Protein AF-A0A0F7ZEZ1-F1 (afdb_monomer_lite)

Organism: NCBI:txid1043627

Sequence (215 aa):
MDLLSWFLTIGIWLGVFYIGGVKAAAAPGEHFAILIVSANAYGLTTATLALVKGHLFPDSKDRRFSGSIFHDFLAGVELNPRLGRHWDLKMFHIGRLGMNSWVILYLSTIDITHDHFGFYLGWGSAVWLPFVYTMQTQYLASHCVQLSPKALYTILATGISGYYLFRLANHQKYSLRQKGEECRIWGDLPRIIKAEFTTADGERHNTSLLFSGKP

pLDDT: mean 87.16, std 7.85, range [54.22, 97.25]

InterPro domains:
  IPR001171 Sterol biosynthesis ERG24/DHCR-like [PF01222] (107-183)

Structure (mmCIF, N/CA/C/O backbone):
data_AF-A0A0F7ZEZ1-F1
#
_entry.id   AF-A0A0F7ZEZ1-F1
#
loop_
_atom_site.group_PDB
_atom_site.id
_atom_site.type_symbol
_atom_site.label_atom_id
_atom_site.label_alt_id
_atom_site.label_comp_id
_atom_site.label_asym_id
_atom_site.label_entity_id
_atom_site.label_seq_id
_atom_site.pdbx_PDB_ins_code
_atom_site.Cartn_x
_atom_site.Cartn_y
_atom_site.Cartn_z
_atom_site.occupancy
_atom_site.B_iso_or_equiv
_atom_site.auth_seq_id
_atom_site.auth_comp_id
_atom_site.auth_asym_id
_atom_site.auth_atom_id
_atom_site.pdbx_PDB_model_num
ATOM 1 N N . MET A 1 1 ? 5.968 -13.900 10.319 1.00 55.09 1 MET A N 1
ATOM 2 C CA . MET A 1 1 ? 5.990 -14.482 8.956 1.00 55.09 1 MET A CA 1
ATOM 3 C C . MET A 1 1 ? 6.239 -13.438 7.867 1.00 55.09 1 MET A C 1
ATOM 5 O O . MET A 1 1 ? 6.833 -13.797 6.861 1.00 55.09 1 MET A O 1
ATOM 9 N N . ASP A 1 2 ? 5.878 -12.163 8.055 1.00 64.69 2 ASP A N 1
ATOM 10 C CA . ASP A 1 2 ? 5.876 -11.191 6.945 1.00 64.69 2 ASP A CA 1
ATOM 11 C C . ASP A 1 2 ? 7.247 -10.714 6.455 1.00 64.69 2 ASP A C 1
ATOM 13 O O . ASP A 1 2 ? 7.423 -10.506 5.257 1.00 64.69 2 ASP A O 1
ATOM 17 N N . LEU A 1 3 ? 8.236 -10.595 7.345 1.00 76.81 3 LEU A N 1
ATOM 18 C CA . LEU A 1 3 ? 9.599 -10.224 6.946 1.00 76.81 3 LEU A CA 1
ATOM 19 C C . LEU A 1 3 ? 10.266 -11.326 6.116 1.00 76.81 3 LEU A C 1
ATOM 21 O O . LEU A 1 3 ? 10.942 -11.030 5.138 1.00 76.81 3 LEU A O 1
ATOM 25 N N . LEU A 1 4 ? 10.030 -12.596 6.460 1.00 82.94 4 LEU A N 1
ATOM 26 C CA . LEU A 1 4 ? 10.593 -13.730 5.727 1.00 82.94 4 LEU A CA 1
ATOM 27 C C . LEU A 1 4 ? 10.116 -13.736 4.275 1.00 82.94 4 LEU A C 1
ATOM 29 O O . LEU A 1 4 ? 10.936 -13.821 3.372 1.00 82.94 4 LEU A O 1
ATOM 33 N N . SER A 1 5 ? 8.809 -13.601 4.039 1.00 81.00 5 SER A N 1
ATOM 34 C CA . SER A 1 5 ? 8.274 -13.516 2.676 1.00 81.00 5 SER A CA 1
ATOM 35 C C . SER A 1 5 ? 8.838 -12.330 1.901 1.00 81.00 5 SER A C 1
ATOM 37 O O . SER A 1 5 ? 9.076 -12.462 0.710 1.00 81.00 5 SER A O 1
ATOM 39 N N . TRP A 1 6 ? 9.103 -11.197 2.558 1.00 83.31 6 TRP A N 1
ATOM 40 C CA . TRP A 1 6 ? 9.731 -10.055 1.898 1.00 83.31 6 TRP A CA 1
ATOM 41 C C . TRP A 1 6 ? 11.170 -10.365 1.466 1.00 83.31 6 TRP A C 1
ATOM 43 O O . TRP A 1 6 ? 11.527 -10.146 0.309 1.00 83.31 6 TRP A O 1
ATOM 53 N N . PHE A 1 7 ? 11.975 -10.947 2.363 1.00 87.56 7 PHE A N 1
ATOM 54 C CA . PHE A 1 7 ? 13.329 -11.394 2.031 1.00 87.56 7 PHE A CA 1
ATOM 55 C C . PHE A 1 7 ? 13.331 -12.470 0.942 1.00 87.56 7 PHE A C 1
ATOM 57 O O . PHE A 1 7 ? 14.187 -12.434 0.064 1.00 87.56 7 PHE A O 1
ATOM 64 N N . LEU A 1 8 ? 12.362 -13.390 0.959 1.00 89.69 8 LEU A N 1
ATOM 65 C CA . LEU A 1 8 ? 12.192 -14.392 -0.092 1.00 89.69 8 LEU A CA 1
ATOM 66 C C . LEU A 1 8 ? 11.856 -13.741 -1.434 1.00 89.69 8 LEU A C 1
ATOM 68 O O . LEU A 1 8 ? 12.480 -14.092 -2.429 1.00 89.69 8 LEU A O 1
ATOM 72 N N . THR A 1 9 ? 10.943 -12.767 -1.473 1.00 87.75 9 THR A N 1
ATOM 73 C CA . THR A 1 9 ? 10.633 -12.020 -2.701 1.00 87.75 9 THR A CA 1
ATOM 74 C C . THR A 1 9 ? 11.878 -11.333 -3.252 1.00 87.75 9 THR A C 1
ATOM 76 O O . THR A 1 9 ? 12.147 -11.447 -4.444 1.00 87.75 9 THR A O 1
ATOM 79 N N . ILE A 1 10 ? 12.681 -10.683 -2.400 1.00 89.19 10 ILE A N 1
ATOM 80 C CA . ILE A 1 10 ? 13.956 -10.080 -2.819 1.00 89.19 10 ILE A CA 1
ATOM 81 C C . ILE A 1 10 ? 14.934 -11.142 -3.314 1.00 89.19 10 ILE A C 1
ATOM 83 O O . ILE A 1 10 ? 15.542 -10.952 -4.361 1.00 89.19 10 ILE A O 1
ATOM 87 N N . GLY A 1 11 ? 15.081 -12.256 -2.599 1.00 93.25 11 GLY A N 1
ATOM 88 C CA . GLY A 1 11 ? 15.978 -13.345 -2.981 1.00 93.25 11 GLY A CA 1
ATOM 89 C C . GLY A 1 11 ? 15.607 -13.967 -4.327 1.00 93.25 11 GLY A C 1
ATOM 90 O O . GLY A 1 11 ? 16.480 -14.167 -5.168 1.00 93.25 11 GLY A O 1
ATOM 91 N N . ILE A 1 12 ? 14.312 -14.202 -4.565 1.00 92.19 12 ILE A N 1
ATOM 92 C CA . ILE A 1 12 ? 13.786 -14.662 -5.857 1.00 92.19 12 ILE A CA 1
ATOM 93 C C . ILE A 1 12 ? 14.135 -13.650 -6.943 1.00 92.19 12 ILE A C 1
ATOM 95 O O . ILE A 1 12 ? 14.647 -14.033 -7.992 1.00 92.19 12 ILE A O 1
ATOM 99 N N . TRP A 1 13 ? 13.909 -12.363 -6.678 1.00 90.50 13 TRP A N 1
ATOM 100 C CA . TRP A 1 13 ? 14.216 -11.314 -7.638 1.00 90.50 13 TRP A CA 1
ATOM 101 C C . TRP A 1 13 ? 15.717 -11.277 -7.960 1.00 90.50 13 TRP A C 1
ATOM 103 O O . TRP A 1 13 ? 16.105 -11.342 -9.124 1.00 90.50 13 TRP A O 1
ATOM 113 N N . LEU A 1 14 ? 16.585 -11.278 -6.949 1.00 93.69 14 LEU A N 1
ATOM 114 C CA . LEU A 1 14 ? 18.037 -11.348 -7.138 1.00 93.69 14 LEU A CA 1
ATOM 115 C C . LEU A 1 14 ? 18.456 -12.596 -7.931 1.00 93.69 14 LEU A C 1
ATOM 117 O O . LEU A 1 14 ? 19.352 -12.503 -8.765 1.00 93.69 14 LEU A O 1
ATOM 121 N N . GLY A 1 15 ? 17.784 -13.733 -7.732 1.00 94.62 15 GLY A N 1
ATOM 122 C CA . GLY A 1 15 ? 17.973 -14.938 -8.541 1.00 94.62 15 GLY A CA 1
ATOM 123 C C . GLY A 1 15 ? 17.590 -14.743 -10.012 1.00 94.62 15 GLY A C 1
ATOM 124 O O . GLY A 1 15 ? 18.365 -15.103 -10.897 1.00 94.62 15 GLY A O 1
ATOM 125 N N . VAL A 1 16 ? 16.441 -14.115 -10.289 1.00 93.38 16 VAL A N 1
ATOM 126 C CA . VAL A 1 16 ? 16.015 -13.751 -11.656 1.00 93.38 16 VAL A CA 1
ATOM 127 C C . VAL A 1 16 ? 17.045 -12.840 -12.320 1.00 93.38 16 VAL A C 1
ATOM 129 O O . VAL A 1 16 ? 17.425 -13.075 -13.467 1.00 93.38 16 VAL A O 1
ATOM 132 N N . PHE A 1 17 ? 17.543 -11.844 -11.589 1.00 93.88 17 PHE A N 1
ATOM 133 C CA . PHE A 1 17 ? 18.594 -10.954 -12.069 1.00 93.88 17 PHE A CA 1
ATOM 134 C C . PHE A 1 17 ? 19.905 -11.701 -12.344 1.00 93.88 17 PHE A C 1
ATOM 136 O O . PHE A 1 17 ? 20.531 -11.480 -13.376 1.00 93.88 17 PHE A O 1
ATOM 143 N N . TYR A 1 18 ? 20.315 -12.600 -11.447 1.00 94.62 18 TYR A N 1
ATOM 144 C CA . TYR A 1 18 ? 21.556 -13.360 -11.585 1.00 94.62 18 TYR A CA 1
ATOM 145 C C . TYR A 1 18 ? 21.538 -14.296 -12.802 1.00 94.62 18 TYR A C 1
ATOM 147 O O . TYR A 1 18 ? 22.535 -14.397 -13.510 1.00 94.62 18 TYR A O 1
ATOM 155 N N . ILE A 1 19 ? 20.404 -14.954 -13.066 1.00 94.88 19 ILE A N 1
ATOM 156 C CA . ILE A 1 19 ? 20.272 -15.939 -14.151 1.00 94.88 19 ILE A CA 1
ATOM 157 C C . ILE A 1 19 ? 19.966 -15.265 -15.495 1.00 94.88 19 ILE A C 1
ATOM 159 O O . ILE A 1 19 ? 20.578 -15.591 -16.509 1.00 94.88 19 ILE A O 1
ATOM 163 N N . GLY A 1 20 ? 18.994 -14.352 -15.522 1.00 90.38 20 GLY A N 1
ATOM 164 C CA . GLY A 1 20 ? 18.467 -13.753 -16.754 1.00 90.38 20 GLY A CA 1
ATOM 165 C C . GLY A 1 20 ? 19.000 -12.352 -17.064 1.00 90.38 20 GLY A C 1
ATOM 166 O O . GLY A 1 20 ? 18.638 -11.759 -18.086 1.00 90.38 20 GLY A O 1
ATOM 167 N N . GLY A 1 21 ? 19.847 -11.804 -16.191 1.00 92.88 21 GLY A N 1
ATOM 168 C CA . GLY A 1 21 ? 20.416 -10.470 -16.328 1.00 92.88 21 GLY A CA 1
ATOM 169 C C . GLY A 1 21 ? 19.378 -9.348 -16.257 1.00 92.88 21 GLY A C 1
ATOM 170 O O . GLY A 1 21 ? 18.219 -9.527 -15.880 1.00 92.88 21 GLY A O 1
ATOM 171 N N . VAL A 1 22 ? 19.804 -8.154 -16.677 1.00 88.50 22 VAL A N 1
ATOM 172 C CA . VAL A 1 22 ? 18.996 -6.921 -16.637 1.00 88.50 22 VAL A CA 1
ATOM 173 C C . VAL A 1 22 ? 17.724 -7.021 -17.492 1.00 88.50 22 VAL A C 1
ATOM 175 O O . VAL A 1 22 ? 16.714 -6.419 -17.149 1.00 88.50 22 VAL A O 1
ATOM 178 N N . LYS A 1 23 ? 17.734 -7.795 -18.585 1.00 87.56 23 LYS A N 1
ATOM 179 C CA . LYS A 1 23 ? 16.561 -7.935 -19.466 1.00 87.56 23 LYS A CA 1
ATOM 180 C C . LYS A 1 23 ? 15.434 -8.724 -18.805 1.00 87.56 23 LYS A C 1
ATOM 182 O O . LYS A 1 23 ? 14.302 -8.258 -18.783 1.00 87.56 23 LYS A O 1
ATOM 187 N N . ALA A 1 24 ? 15.742 -9.880 -18.211 1.00 88.19 24 ALA A N 1
ATOM 188 C CA . ALA A 1 24 ? 14.742 -10.662 -17.477 1.00 88.19 24 ALA A CA 1
ATOM 189 C C . ALA A 1 24 ? 14.172 -9.870 -16.294 1.00 88.19 24 ALA A C 1
ATOM 191 O O . ALA A 1 24 ? 12.981 -9.911 -16.004 1.00 88.19 24 ALA A O 1
ATOM 192 N N . ALA A 1 25 ? 15.045 -9.095 -15.662 1.00 86.81 25 ALA A N 1
ATOM 193 C CA . ALA A 1 25 ? 14.718 -8.166 -14.610 1.00 86.81 25 ALA A CA 1
ATOM 194 C C . ALA A 1 25 ? 13.762 -7.033 -15.064 1.00 86.81 25 ALA A C 1
ATOM 196 O O . ALA A 1 25 ? 12.792 -6.707 -14.379 1.00 86.81 25 ALA A O 1
ATOM 197 N N . ALA A 1 26 ? 14.000 -6.436 -16.230 1.00 86.50 26 ALA A N 1
ATOM 198 C CA . ALA A 1 26 ? 13.197 -5.331 -16.755 1.00 86.50 26 ALA A CA 1
ATOM 199 C C . ALA A 1 26 ? 11.885 -5.773 -17.432 1.00 86.50 26 ALA A C 1
ATOM 201 O O . ALA A 1 26 ? 10.997 -4.940 -17.628 1.00 86.50 26 ALA A O 1
ATOM 202 N N . ALA A 1 27 ? 11.726 -7.065 -17.738 1.00 87.62 27 ALA A N 1
ATOM 203 C CA . ALA A 1 27 ? 10.577 -7.614 -18.463 1.00 87.62 27 ALA A CA 1
ATOM 204 C C . ALA A 1 27 ? 9.189 -7.184 -17.928 1.00 87.62 27 ALA A C 1
ATOM 206 O O . ALA A 1 27 ? 8.310 -6.900 -18.745 1.00 87.62 27 ALA A O 1
ATOM 207 N N . PRO A 1 28 ? 8.943 -7.055 -16.604 1.00 86.75 28 PRO A N 1
ATOM 208 C CA . PRO A 1 28 ? 7.660 -6.550 -16.110 1.00 86.75 28 PRO A CA 1
ATOM 209 C C . PRO A 1 28 ? 7.345 -5.118 -16.569 1.00 86.75 28 PRO A C 1
ATOM 211 O O . PRO A 1 28 ? 6.185 -4.790 -16.810 1.00 86.75 28 PRO A O 1
ATOM 214 N N . GLY A 1 29 ? 8.365 -4.267 -16.708 1.00 85.12 29 GLY A N 1
ATOM 215 C CA . GLY A 1 29 ? 8.208 -2.909 -17.231 1.00 85.12 29 GLY A CA 1
ATOM 216 C C . GLY A 1 29 ? 7.922 -2.891 -18.734 1.00 85.12 29 GLY A C 1
ATOM 217 O O . GLY A 1 29 ? 7.108 -2.094 -19.191 1.00 85.12 29 GLY A O 1
ATOM 218 N N . GLU A 1 30 ? 8.528 -3.803 -19.496 1.00 86.38 30 GLU A N 1
ATOM 219 C CA . GLU A 1 30 ? 8.294 -3.932 -20.943 1.00 86.38 30 GLU A CA 1
ATOM 220 C C . GLU A 1 30 ? 6.883 -4.458 -21.256 1.00 86.38 30 GLU A C 1
ATOM 222 O O . GLU A 1 30 ? 6.244 -4.028 -22.216 1.00 86.38 30 GLU A O 1
ATOM 227 N N . HIS A 1 31 ? 6.351 -5.340 -20.407 1.00 90.31 31 HIS A N 1
ATOM 228 C CA . HIS A 1 31 ? 5.013 -5.922 -20.547 1.00 90.31 31 HIS A CA 1
ATOM 229 C C . HIS A 1 31 ? 3.950 -5.242 -19.669 1.00 90.31 31 HIS A C 1
ATOM 231 O O . HIS A 1 31 ? 2.916 -5.837 -19.356 1.00 90.31 31 HIS A O 1
ATOM 237 N N . PHE A 1 32 ? 4.159 -3.982 -19.283 1.00 89.19 32 PHE A N 1
ATOM 238 C CA . PHE A 1 32 ? 3.316 -3.297 -18.301 1.00 89.19 32 PHE A CA 1
ATOM 239 C C . PHE A 1 32 ? 1.819 -3.276 -18.658 1.00 89.19 32 PHE A C 1
ATOM 241 O O . PHE A 1 32 ? 0.974 -3.522 -17.798 1.00 89.19 32 PHE A O 1
ATOM 248 N N . ALA A 1 33 ? 1.475 -3.073 -19.934 1.00 90.62 33 ALA A N 1
ATOM 249 C CA . ALA A 1 33 ? 0.083 -3.072 -20.390 1.00 90.62 33 ALA A CA 1
ATOM 250 C C . ALA A 1 33 ? -0.619 -4.420 -20.146 1.00 90.62 33 ALA A C 1
ATOM 252 O O . ALA A 1 33 ? -1.761 -4.454 -19.687 1.00 90.62 33 ALA A O 1
ATOM 253 N N . ILE A 1 34 ? 0.068 -5.540 -20.397 1.00 93.62 34 ILE A N 1
ATOM 254 C CA . ILE A 1 34 ? -0.515 -6.872 -20.194 1.00 93.62 34 ILE A CA 1
ATOM 255 C C . ILE A 1 34 ? -0.676 -7.184 -18.705 1.00 93.62 34 ILE A C 1
ATOM 257 O O . ILE A 1 34 ? -1.655 -7.822 -18.310 1.00 93.62 34 ILE A O 1
ATOM 261 N N . LEU A 1 35 ? 0.239 -6.679 -17.871 1.00 92.00 35 LEU A N 1
ATOM 262 C CA . LEU A 1 35 ? 0.138 -6.781 -16.419 1.00 92.00 35 LEU A CA 1
ATOM 263 C C . LEU A 1 35 ? -1.061 -5.988 -15.893 1.00 92.00 35 LEU A C 1
ATOM 265 O O . LEU A 1 35 ? -1.789 -6.520 -15.062 1.00 92.00 35 LEU A O 1
ATOM 269 N N . ILE A 1 36 ? -1.324 -4.781 -16.414 1.00 92.56 36 ILE A N 1
ATOM 270 C CA . ILE A 1 36 ? -2.521 -3.997 -16.054 1.00 92.56 36 ILE A CA 1
ATOM 271 C C . ILE A 1 36 ? -3.788 -4.784 -16.381 1.00 92.56 36 ILE A C 1
ATOM 273 O O . ILE A 1 36 ? -4.673 -4.906 -15.534 1.00 92.56 36 ILE A O 1
ATOM 277 N N . VAL A 1 37 ? -3.898 -5.312 -17.602 1.00 95.19 37 VAL A N 1
ATOM 278 C CA . VAL A 1 37 ? -5.096 -6.050 -18.036 1.00 95.19 37 VAL A CA 1
ATOM 279 C C . VAL A 1 37 ? -5.305 -7.290 -17.167 1.00 95.19 37 VAL A C 1
ATOM 281 O O . VAL A 1 37 ? -6.408 -7.516 -16.666 1.00 95.19 37 VAL A O 1
ATOM 284 N N . SER A 1 38 ? -4.235 -8.044 -16.915 1.00 94.38 38 SER A N 1
ATOM 285 C CA . SER A 1 38 ? -4.275 -9.241 -16.070 1.00 94.38 38 SER A CA 1
ATOM 286 C C . SER A 1 38 ? -4.653 -8.906 -14.625 1.00 94.38 38 SER A C 1
ATOM 288 O O . SER A 1 38 ? -5.481 -9.591 -14.027 1.00 94.38 38 SER A O 1
ATOM 290 N N . ALA A 1 39 ? -4.106 -7.820 -14.072 1.00 93.25 39 ALA A N 1
ATOM 291 C CA . ALA A 1 39 ? -4.414 -7.366 -12.721 1.00 93.25 39 ALA A CA 1
ATOM 292 C C . ALA A 1 39 ? -5.866 -6.872 -12.595 1.00 93.25 39 ALA A C 1
ATOM 294 O O . ALA A 1 39 ? -6.516 -7.150 -11.589 1.00 93.25 39 ALA A O 1
ATOM 295 N N . ASN A 1 40 ? -6.413 -6.210 -13.621 1.00 95.56 40 ASN A N 1
ATOM 296 C CA . ASN A 1 40 ? -7.828 -5.824 -13.654 1.00 95.56 40 ASN A CA 1
ATOM 297 C C . ASN A 1 40 ? -8.751 -7.043 -13.691 1.00 95.56 40 ASN A C 1
ATOM 299 O O . ASN A 1 40 ? -9.700 -7.112 -12.909 1.00 95.56 40 ASN A O 1
ATOM 303 N N . ALA A 1 41 ? -8.454 -8.019 -14.553 1.00 96.12 41 ALA A N 1
ATOM 304 C CA . ALA A 1 41 ? -9.203 -9.271 -14.604 1.00 96.12 41 ALA A CA 1
ATOM 305 C C . ALA A 1 41 ? -9.158 -9.999 -13.250 1.00 96.12 41 ALA A C 1
ATOM 307 O O . ALA A 1 41 ? -10.191 -10.451 -12.752 1.00 96.12 41 ALA A O 1
ATOM 308 N N . TYR A 1 42 ? -7.983 -10.041 -12.617 1.00 94.56 42 TYR A N 1
ATOM 309 C CA . TYR A 1 42 ? -7.810 -10.586 -11.274 1.00 94.56 42 TYR A CA 1
ATOM 310 C C . TYR A 1 42 ? -8.644 -9.827 -10.230 1.00 94.56 42 TYR A C 1
ATOM 312 O O . TYR A 1 42 ? -9.412 -10.461 -9.513 1.00 94.56 42 TYR A O 1
ATOM 320 N N . GLY A 1 43 ? -8.562 -8.494 -10.172 1.00 93.00 43 GLY A N 1
ATOM 321 C CA . GLY A 1 43 ? -9.288 -7.673 -9.194 1.00 93.00 43 GLY A CA 1
ATOM 322 C C . GLY A 1 43 ? -10.812 -7.769 -9.318 1.00 93.00 43 GLY A C 1
ATOM 323 O O . GLY A 1 43 ? -11.514 -7.825 -8.310 1.00 93.00 43 GLY A O 1
ATOM 324 N N . LEU A 1 44 ? -11.331 -7.848 -10.548 1.00 95.12 44 LEU A N 1
ATOM 325 C CA . LEU A 1 44 ? -12.754 -8.110 -10.789 1.00 95.12 44 LEU A CA 1
ATOM 326 C C . LEU A 1 44 ? -13.142 -9.510 -10.307 1.00 95.12 44 LEU A C 1
ATOM 328 O O . LEU A 1 44 ? -14.120 -9.667 -9.581 1.00 95.12 44 LEU A O 1
ATOM 332 N N . THR A 1 45 ? -12.342 -10.516 -10.661 1.00 94.12 45 THR A N 1
ATOM 333 C CA . THR A 1 45 ? -12.608 -11.910 -10.291 1.00 94.12 45 THR A CA 1
ATOM 334 C C . THR A 1 45 ? -12.597 -12.098 -8.777 1.00 94.12 45 THR A C 1
ATOM 336 O O . THR A 1 45 ? -13.506 -12.724 -8.234 1.00 94.12 45 THR A O 1
ATOM 339 N N . THR A 1 46 ? -11.614 -11.543 -8.065 1.00 93.12 46 THR A N 1
ATOM 340 C CA . THR A 1 46 ? -11.526 -11.680 -6.604 1.00 93.12 46 THR A CA 1
ATOM 341 C C . THR A 1 46 ? -12.678 -10.987 -5.891 1.00 93.12 46 THR A C 1
ATOM 343 O O . THR A 1 46 ? -13.217 -11.553 -4.940 1.00 93.12 46 THR A O 1
ATOM 346 N N . ALA A 1 47 ? -13.115 -9.823 -6.373 1.00 93.81 47 ALA A N 1
ATOM 347 C CA . ALA A 1 47 ? -14.291 -9.137 -5.847 1.00 93.81 47 ALA A CA 1
ATOM 348 C C . ALA A 1 47 ? -15.579 -9.942 -6.078 1.00 93.81 47 ALA A C 1
ATOM 350 O O . ALA A 1 47 ? -16.382 -10.103 -5.158 1.00 93.81 47 ALA A O 1
ATOM 351 N N . THR A 1 48 ? -15.758 -10.515 -7.274 1.00 93.56 48 THR A N 1
ATOM 352 C CA . THR A 1 48 ? -16.911 -11.377 -7.572 1.00 93.56 48 THR A CA 1
ATOM 353 C C . THR A 1 48 ? -16.901 -12.628 -6.699 1.00 93.56 48 THR A C 1
ATOM 355 O O . THR A 1 48 ? -17.937 -12.992 -6.147 1.00 93.56 48 THR A O 1
ATOM 358 N N . LEU A 1 49 ? -15.743 -13.266 -6.516 1.00 92.75 49 LEU A N 1
ATOM 359 C CA . LEU A 1 49 ? -15.611 -14.426 -5.634 1.00 92.75 49 LEU A CA 1
ATOM 360 C C . LEU A 1 49 ? -15.915 -14.069 -4.175 1.00 92.75 49 LEU A C 1
ATOM 362 O O . LEU A 1 49 ? -16.605 -14.837 -3.510 1.00 92.75 49 LEU A O 1
ATOM 366 N N . ALA A 1 50 ? -15.457 -12.913 -3.689 1.00 92.31 50 ALA A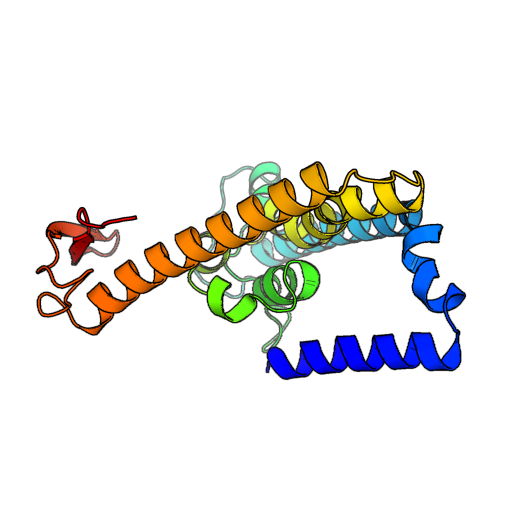 N 1
ATOM 367 C CA . ALA A 1 50 ? -15.761 -12.438 -2.340 1.00 92.31 50 ALA A CA 1
ATOM 368 C C . ALA A 1 50 ? -17.263 -12.173 -2.149 1.00 92.31 50 ALA A C 1
ATOM 370 O O . ALA A 1 50 ? -17.827 -12.575 -1.133 1.00 92.31 50 ALA A O 1
ATOM 371 N N . LEU A 1 51 ? -17.927 -11.577 -3.144 1.00 93.38 51 LEU A N 1
ATOM 372 C CA . LEU A 1 51 ? -19.376 -11.369 -3.136 1.00 93.38 51 LEU A CA 1
ATOM 373 C C . LEU A 1 51 ? -20.135 -12.702 -3.100 1.00 93.38 51 LEU A C 1
ATOM 375 O O . LEU A 1 51 ? -20.961 -12.928 -2.216 1.00 93.38 51 LEU A O 1
ATOM 379 N N . VAL A 1 52 ? -19.843 -13.599 -4.047 1.00 92.00 52 VAL A N 1
ATOM 380 C CA . VAL A 1 52 ? -20.493 -14.916 -4.146 1.00 92.00 52 VAL A CA 1
ATOM 381 C C . VAL A 1 52 ? -20.289 -15.701 -2.855 1.00 92.00 52 VAL A C 1
ATOM 383 O O . VAL A 1 52 ? -21.238 -16.271 -2.317 1.00 92.00 52 VAL A O 1
ATOM 386 N N . LYS A 1 53 ? -19.069 -15.685 -2.317 1.00 91.44 53 LYS A N 1
ATOM 387 C CA . LYS A 1 53 ? -18.756 -16.315 -1.039 1.00 91.44 53 LYS A CA 1
ATOM 388 C C . LYS A 1 53 ? -19.564 -15.707 0.112 1.00 91.44 53 LYS A C 1
ATOM 390 O O . LYS A 1 53 ? -20.178 -16.472 0.848 1.00 91.44 53 LYS A O 1
ATOM 395 N N . GLY A 1 54 ? -19.651 -14.381 0.214 1.00 88.44 54 GLY A N 1
ATOM 396 C CA . GLY A 1 54 ? -20.419 -13.704 1.267 1.00 88.44 54 GLY A CA 1
ATOM 397 C C . GLY A 1 54 ? -21.905 -14.063 1.295 1.00 88.44 54 GLY A C 1
ATOM 398 O O . GLY A 1 54 ? -22.520 -14.098 2.368 1.00 88.44 54 GLY A O 1
ATOM 399 N N . HIS A 1 55 ? -22.470 -14.384 0.129 1.00 87.69 55 HIS A N 1
ATOM 400 C CA . HIS A 1 55 ? -23.851 -14.843 -0.001 1.00 87.69 55 HIS A CA 1
ATOM 401 C C . HIS A 1 55 ? -24.031 -16.350 0.228 1.00 87.69 55 HIS A C 1
ATOM 403 O O . HIS A 1 55 ? -25.036 -16.743 0.818 1.00 87.69 55 HIS A O 1
ATOM 409 N N . LEU A 1 56 ? -23.101 -17.192 -0.235 1.00 87.38 56 LEU A N 1
ATOM 410 C CA . LEU A 1 56 ? -23.278 -18.652 -0.248 1.00 87.38 56 LEU A CA 1
ATOM 411 C C . LEU A 1 56 ? -22.592 -19.378 0.918 1.00 87.38 56 LEU A C 1
ATOM 413 O O . LEU A 1 56 ? -23.146 -20.335 1.454 1.00 87.38 56 LEU A O 1
ATOM 417 N N . PHE A 1 57 ? -21.392 -18.944 1.306 1.00 87.06 57 PHE A N 1
ATOM 418 C CA . PHE A 1 57 ? -20.526 -19.628 2.275 1.00 87.06 57 PHE A CA 1
ATOM 419 C C . PHE A 1 57 ? -19.821 -18.627 3.210 1.00 87.06 57 PHE A C 1
ATOM 421 O O . PHE A 1 57 ? -18.589 -18.500 3.158 1.00 87.06 57 PHE A O 1
ATOM 428 N N . PRO A 1 58 ? -20.593 -17.910 4.046 1.00 82.38 58 PRO A N 1
ATOM 429 C CA . PRO A 1 58 ? -20.063 -16.884 4.936 1.00 82.38 58 PRO A CA 1
ATOM 430 C C . PRO A 1 58 ? -19.214 -17.480 6.066 1.00 82.38 58 PRO A C 1
ATOM 432 O O . PRO A 1 58 ? -19.634 -18.450 6.704 1.00 82.38 58 PRO A O 1
ATOM 435 N N . ASP A 1 59 ? -18.058 -16.876 6.360 1.00 79.31 59 ASP A N 1
ATOM 436 C CA . ASP A 1 59 ? -17.175 -17.346 7.440 1.00 79.31 59 ASP A CA 1
ATOM 437 C C . ASP A 1 59 ? -17.458 -16.672 8.788 1.00 79.31 59 ASP A C 1
ATOM 439 O O . ASP A 1 59 ? -17.214 -17.267 9.841 1.00 79.31 59 ASP A O 1
ATOM 443 N N . SER A 1 60 ? -17.945 -15.427 8.780 1.00 76.62 60 SER A N 1
ATOM 444 C CA . SER A 1 60 ? -18.171 -14.640 9.996 1.00 76.62 60 SER A CA 1
ATOM 445 C C . SER A 1 60 ? -19.599 -14.095 10.110 1.00 76.62 60 SER A C 1
ATOM 447 O O . SER A 1 60 ? -20.390 -14.065 9.161 1.00 76.62 60 SER A O 1
ATOM 449 N N . LYS A 1 61 ? -19.945 -13.666 11.330 1.00 75.56 61 LYS A N 1
ATOM 450 C CA . LYS A 1 61 ? -21.179 -12.915 11.596 1.00 75.56 61 LYS A CA 1
ATOM 451 C C . LYS A 1 61 ? -21.070 -11.449 11.166 1.00 75.56 61 LYS A C 1
ATOM 453 O O . LYS A 1 61 ? -22.108 -10.837 10.939 1.00 75.56 61 LYS A O 1
ATOM 458 N N . ASP A 1 62 ? -19.849 -10.936 11.009 1.00 81.44 62 ASP A N 1
ATOM 459 C CA . ASP A 1 62 ? -19.555 -9.568 10.570 1.00 81.44 62 ASP A CA 1
ATOM 460 C C . ASP A 1 62 ? -19.789 -9.443 9.065 1.00 81.44 62 ASP A C 1
ATOM 462 O O . ASP A 1 62 ? -18.867 -9.496 8.240 1.00 81.44 62 ASP A O 1
ATOM 466 N N . ARG A 1 63 ? -21.077 -9.358 8.731 1.00 84.75 63 ARG A N 1
ATOM 467 C CA . ARG A 1 63 ? -21.582 -9.218 7.375 1.00 84.75 63 ARG A CA 1
ATOM 468 C C . ARG A 1 63 ? -22.510 -8.036 7.271 1.00 84.75 63 ARG A C 1
ATOM 470 O O . ARG A 1 63 ? -23.365 -7.820 8.132 1.00 84.75 63 ARG A O 1
ATOM 477 N N . ARG A 1 64 ? -22.398 -7.333 6.152 1.00 86.19 64 ARG A N 1
ATOM 478 C CA . ARG A 1 64 ? -23.273 -6.220 5.820 1.00 86.19 64 ARG A CA 1
ATOM 479 C C . ARG A 1 64 ? -23.854 -6.423 4.430 1.00 86.19 64 ARG A C 1
ATOM 481 O O . ARG A 1 64 ? -23.121 -6.526 3.458 1.00 86.19 64 ARG A O 1
ATOM 488 N N . PHE A 1 65 ? -25.179 -6.431 4.361 1.00 88.19 65 PHE A N 1
ATOM 489 C CA . PHE A 1 65 ? -25.924 -6.407 3.108 1.00 88.19 65 PHE A CA 1
ATOM 490 C C . PHE A 1 65 ? -26.593 -5.046 2.974 1.00 88.19 65 PHE A C 1
ATOM 492 O O . PHE A 1 65 ? -27.312 -4.617 3.880 1.00 88.19 65 PHE A O 1
ATOM 499 N N . SER A 1 66 ? -26.357 -4.352 1.866 1.00 87.00 66 SER A N 1
ATOM 500 C CA . SER A 1 66 ? -26.945 -3.033 1.624 1.00 87.00 66 SER A CA 1
ATOM 501 C C . SER A 1 66 ? -28.297 -3.100 0.907 1.00 87.00 66 SER A C 1
ATOM 503 O O . SER A 1 66 ? -28.927 -2.064 0.702 1.00 87.00 66 SER A O 1
ATOM 505 N N . GLY A 1 67 ? -28.712 -4.288 0.454 1.00 86.06 67 GLY A N 1
ATOM 506 C CA . GLY A 1 67 ? -29.894 -4.484 -0.392 1.00 86.06 67 GLY A CA 1
ATOM 507 C C . GLY A 1 67 ? -29.654 -4.205 -1.882 1.00 86.06 67 GLY A C 1
ATOM 508 O O . GLY A 1 67 ? -30.572 -4.367 -2.681 1.00 86.06 67 GLY A O 1
ATOM 509 N N . SER A 1 68 ? -28.433 -3.822 -2.274 1.00 92.38 68 SER A N 1
ATOM 510 C CA . SER A 1 68 ? -28.034 -3.641 -3.672 1.00 92.38 68 SER A CA 1
ATOM 511 C C . SER A 1 68 ? -26.786 -4.459 -3.961 1.00 92.38 68 SER A C 1
ATOM 513 O O . SER A 1 68 ? -25.713 -4.172 -3.436 1.00 92.38 68 SER A O 1
ATOM 515 N N . ILE A 1 69 ? -26.913 -5.429 -4.870 1.00 91.75 69 ILE A N 1
ATOM 516 C CA . ILE A 1 69 ? -25.804 -6.310 -5.255 1.00 91.75 69 ILE A CA 1
ATOM 517 C C . ILE A 1 69 ? -24.598 -5.532 -5.797 1.00 91.75 69 ILE A C 1
ATOM 519 O O . ILE A 1 69 ? -23.459 -5.948 -5.621 1.00 91.75 69 ILE A O 1
ATOM 523 N N . PHE A 1 70 ? -24.837 -4.378 -6.427 1.00 92.75 70 PHE A N 1
ATOM 524 C CA . PHE A 1 70 ? -23.771 -3.532 -6.952 1.00 92.75 70 PHE A CA 1
ATOM 525 C C . PHE A 1 70 ? -22.984 -2.852 -5.831 1.00 92.75 70 PHE A C 1
ATOM 527 O O . PHE A 1 70 ? -21.758 -2.820 -5.860 1.00 92.75 70 PHE A O 1
ATOM 534 N N . HIS A 1 71 ? -23.674 -2.338 -4.814 1.00 92.25 71 HIS A N 1
ATOM 535 C CA . HIS A 1 71 ? -23.001 -1.747 -3.664 1.00 92.25 71 HIS A CA 1
ATOM 536 C C . HIS A 1 71 ? -22.262 -2.820 -2.852 1.00 92.25 71 HIS A C 1
ATOM 538 O O . HIS A 1 71 ? -21.114 -2.610 -2.467 1.00 92.25 71 HIS A O 1
ATOM 544 N N . ASP A 1 72 ? -22.881 -3.983 -2.658 1.00 93.00 72 ASP A N 1
ATOM 545 C CA . ASP A 1 72 ? -22.283 -5.119 -1.954 1.00 93.00 72 ASP A CA 1
ATOM 546 C C . ASP A 1 72 ? -21.057 -5.679 -2.700 1.00 93.00 72 ASP A C 1
ATOM 548 O O . ASP A 1 72 ? -20.066 -6.052 -2.074 1.00 93.00 72 ASP A O 1
ATOM 552 N N . PHE A 1 73 ? -21.058 -5.658 -4.038 1.00 94.69 73 PHE A N 1
ATOM 553 C CA . PHE A 1 73 ? -19.873 -5.953 -4.850 1.00 94.69 73 PHE A CA 1
ATOM 554 C C . PHE A 1 73 ? -18.743 -4.945 -4.605 1.00 94.69 73 PHE A C 1
ATOM 556 O O . PHE A 1 73 ? -17.578 -5.323 -4.456 1.00 94.69 73 PHE A O 1
ATOM 563 N N . LEU A 1 74 ? -19.080 -3.654 -4.567 1.00 95.06 74 LEU A N 1
ATOM 564 C CA . LEU A 1 74 ? -18.106 -2.575 -4.454 1.00 95.06 74 LEU A CA 1
ATOM 565 C C . LEU A 1 74 ? -17.468 -2.491 -3.064 1.00 95.06 74 LEU A C 1
ATOM 567 O O . LEU A 1 74 ? -16.241 -2.528 -2.942 1.00 95.06 74 LEU A O 1
ATOM 571 N N . ALA A 1 75 ? -18.301 -2.387 -2.031 1.00 92.94 75 ALA A N 1
ATOM 572 C CA . ALA A 1 75 ? -17.881 -2.222 -0.642 1.00 92.94 75 ALA A CA 1
ATOM 573 C C . ALA A 1 75 ? -17.555 -3.550 0.058 1.00 92.94 75 ALA A C 1
ATOM 575 O O . ALA A 1 75 ? -16.821 -3.546 1.041 1.00 92.94 75 ALA A O 1
ATOM 576 N N . GLY A 1 76 ? -18.054 -4.675 -0.456 1.00 93.06 76 GLY A N 1
ATOM 577 C CA . GLY A 1 76 ? -17.865 -5.993 0.140 1.00 93.06 76 GLY A CA 1
ATOM 578 C C . GLY A 1 76 ? -18.937 -6.346 1.167 1.00 93.06 76 GLY A C 1
ATOM 579 O O . GLY A 1 76 ? -19.493 -5.482 1.843 1.00 93.06 76 GLY A O 1
ATOM 580 N N . VAL A 1 77 ? -19.202 -7.648 1.285 1.00 92.00 77 VAL A N 1
ATOM 581 C CA . VAL A 1 77 ? -20.216 -8.212 2.194 1.00 92.00 77 VAL A CA 1
ATOM 582 C C . VAL A 1 77 ? -19.603 -8.716 3.492 1.00 92.00 77 VAL A C 1
ATOM 584 O O . VAL A 1 77 ? -20.177 -8.509 4.555 1.00 92.00 77 VAL A O 1
ATOM 587 N N . GLU A 1 78 ? -18.458 -9.399 3.418 1.00 91.00 78 GLU A N 1
ATOM 588 C CA . GLU A 1 78 ? -17.754 -9.973 4.571 1.00 91.00 78 GLU A CA 1
ATOM 589 C C . GLU A 1 78 ? -16.574 -9.095 4.985 1.00 91.00 78 GLU A C 1
ATOM 591 O O . GLU A 1 78 ? -15.823 -8.601 4.138 1.00 91.00 78 GLU A O 1
ATOM 596 N N . LEU A 1 79 ? -16.386 -8.927 6.299 1.00 89.69 79 LEU A N 1
ATOM 597 C CA . LEU A 1 79 ? -15.293 -8.107 6.820 1.00 89.69 79 LEU A CA 1
ATOM 598 C C . LEU A 1 79 ? -13.921 -8.688 6.450 1.00 89.69 79 LEU A C 1
ATOM 600 O O . LEU A 1 79 ? -13.029 -7.942 6.054 1.00 89.69 79 LEU A O 1
ATOM 604 N N . ASN A 1 80 ? -13.772 -10.012 6.580 1.00 90.25 80 ASN A N 1
ATOM 605 C CA . ASN A 1 80 ? -12.540 -10.770 6.339 1.00 90.25 80 ASN A CA 1
ATOM 606 C C . ASN A 1 80 ? -12.870 -12.145 5.716 1.00 90.25 80 ASN A C 1
ATOM 608 O O . ASN A 1 80 ? -12.884 -13.147 6.436 1.00 90.25 80 ASN A O 1
ATOM 612 N N . PRO A 1 81 ? -13.171 -12.222 4.407 1.00 90.62 81 PRO A N 1
ATOM 613 C CA . PRO A 1 81 ? -13.508 -13.489 3.768 1.00 90.62 81 PRO A CA 1
ATOM 614 C C . PRO A 1 81 ? -12.274 -14.399 3.695 1.00 90.62 81 PRO A C 1
ATOM 616 O O . PRO A 1 81 ? -11.185 -13.967 3.296 1.00 90.62 81 PRO A O 1
ATOM 619 N N . ARG A 1 82 ? -12.429 -15.676 4.059 1.00 89.62 82 ARG A N 1
ATOM 620 C CA . ARG A 1 82 ? -11.335 -16.654 4.096 1.00 89.62 82 ARG A CA 1
ATOM 621 C C . ARG A 1 82 ? -11.525 -17.775 3.076 1.00 89.62 82 ARG A C 1
ATOM 623 O O . ARG A 1 82 ? -12.610 -18.318 2.879 1.00 89.62 82 ARG A O 1
ATOM 630 N N . LEU A 1 83 ? -10.439 -18.168 2.419 1.00 85.81 83 LEU A N 1
ATOM 631 C CA . LEU A 1 83 ? -10.390 -19.397 1.632 1.00 85.81 83 LEU A CA 1
ATOM 632 C C . LEU A 1 83 ? -9.862 -20.523 2.526 1.00 85.81 83 LEU A C 1
ATOM 634 O O . LEU A 1 83 ? -8.662 -20.652 2.783 1.00 85.81 83 LEU A O 1
ATOM 638 N N . GLY A 1 84 ? -10.786 -21.335 3.037 1.00 82.25 84 GLY A N 1
ATOM 639 C CA . GLY A 1 84 ? -10.478 -22.381 4.008 1.00 82.25 84 GLY A CA 1
ATOM 640 C C . GLY A 1 84 ? -10.037 -21.815 5.363 1.00 82.25 84 GLY A C 1
ATOM 641 O O . GLY A 1 84 ? -10.391 -20.705 5.744 1.00 82.25 84 GLY A O 1
ATOM 642 N N . ARG A 1 85 ? -9.259 -22.596 6.124 1.00 78.44 85 ARG A N 1
ATOM 643 C CA . ARG A 1 85 ? -8.881 -22.233 7.505 1.00 78.44 85 ARG A CA 1
ATOM 644 C C . ARG A 1 85 ? -7.740 -21.223 7.625 1.00 78.44 85 ARG A C 1
ATOM 646 O O . ARG A 1 85 ? -7.640 -20.566 8.654 1.00 78.44 85 ARG A O 1
ATOM 653 N N . HIS A 1 86 ? -6.875 -21.127 6.620 1.00 80.38 86 HIS A N 1
ATOM 654 C CA . HIS A 1 86 ? -5.572 -20.468 6.771 1.00 80.38 86 HIS A CA 1
ATOM 655 C C . HIS A 1 86 ? -5.399 -19.222 5.908 1.00 80.38 86 HIS A C 1
ATOM 657 O O . HIS A 1 86 ? -4.441 -18.481 6.116 1.00 80.38 86 HIS A O 1
ATOM 663 N N . TRP A 1 87 ? -6.276 -18.999 4.927 1.00 83.94 87 TRP A N 1
ATOM 664 C CA . TRP A 1 87 ? -6.055 -17.963 3.930 1.00 83.94 87 TRP A CA 1
ATOM 665 C C . TRP A 1 87 ? -7.090 -16.856 4.051 1.00 83.94 87 TRP A C 1
ATOM 667 O O . TRP A 1 87 ? -8.248 -17.042 3.705 1.00 83.94 87 TRP A O 1
ATOM 677 N N . ASP A 1 88 ? -6.664 -15.708 4.563 1.00 88.69 88 ASP A N 1
ATOM 678 C CA . ASP A 1 88 ? -7.487 -14.510 4.692 1.00 88.69 88 ASP A CA 1
ATOM 679 C C . ASP A 1 88 ? -7.261 -13.609 3.471 1.00 88.69 88 ASP A C 1
ATOM 681 O O . ASP A 1 88 ? -6.149 -13.120 3.239 1.00 88.69 88 ASP A O 1
ATOM 685 N N . LEU A 1 89 ? -8.309 -13.441 2.656 1.00 89.19 89 LEU A N 1
ATOM 686 C CA . LEU A 1 89 ? -8.227 -12.729 1.378 1.00 89.19 89 LEU A CA 1
ATOM 687 C C . LEU A 1 89 ? -7.806 -11.279 1.573 1.00 89.19 89 LEU A C 1
ATOM 689 O O . LEU A 1 89 ? -6.981 -10.767 0.815 1.00 89.19 89 LEU A O 1
ATOM 693 N N . LYS A 1 90 ? -8.359 -10.630 2.594 1.00 89.44 90 LYS A N 1
ATOM 694 C CA . LYS A 1 90 ? -8.119 -9.222 2.874 1.00 89.44 90 LYS A CA 1
ATOM 695 C C . LYS A 1 90 ? -6.684 -9.000 3.323 1.00 89.44 90 LYS A C 1
ATOM 697 O O . LYS A 1 90 ? -5.990 -8.145 2.769 1.00 89.44 90 LYS A O 1
ATOM 702 N N . MET A 1 91 ? -6.215 -9.821 4.262 1.00 87.31 91 MET A N 1
ATOM 703 C CA . MET A 1 91 ? -4.830 -9.771 4.731 1.00 87.31 91 MET A CA 1
ATOM 704 C C . MET A 1 91 ? -3.836 -10.058 3.606 1.00 87.31 91 MET A C 1
ATOM 706 O O . MET A 1 91 ? -2.795 -9.407 3.529 1.00 87.31 91 MET A O 1
ATOM 710 N N . PHE A 1 92 ? -4.151 -10.992 2.706 1.00 87.81 92 PHE A N 1
ATOM 711 C CA . PHE A 1 92 ? -3.305 -11.263 1.548 1.00 87.81 92 PHE A CA 1
ATOM 712 C C . PHE A 1 92 ? -3.233 -10.061 0.596 1.00 87.81 92 PHE A C 1
ATOM 714 O O . PHE A 1 92 ? -2.142 -9.629 0.228 1.00 87.81 92 PHE A O 1
ATOM 721 N N . HIS A 1 93 ? -4.374 -9.487 0.223 1.00 87.94 93 HIS A N 1
ATOM 722 C CA . HIS A 1 93 ? -4.422 -8.384 -0.735 1.00 87.94 93 HIS A CA 1
ATOM 723 C C . HIS A 1 93 ? -3.739 -7.127 -0.200 1.00 87.94 93 HIS A C 1
ATOM 725 O O . HIS A 1 93 ? -2.848 -6.580 -0.849 1.00 87.94 93 HIS A O 1
ATOM 731 N N . ILE A 1 94 ? -4.076 -6.714 1.017 1.00 84.19 94 ILE A N 1
ATOM 732 C CA . ILE A 1 94 ? -3.480 -5.525 1.628 1.00 84.19 94 ILE A CA 1
ATOM 733 C C . ILE A 1 94 ? -2.012 -5.776 1.978 1.00 84.19 94 ILE A C 1
ATOM 735 O O . ILE A 1 94 ? -1.137 -4.969 1.658 1.00 84.19 94 ILE A O 1
ATOM 739 N N . GLY A 1 95 ? -1.723 -6.911 2.617 1.00 77.62 95 GLY A N 1
ATOM 740 C CA . GLY A 1 95 ? -0.406 -7.167 3.183 1.00 77.62 95 GLY A CA 1
ATOM 741 C C . GLY A 1 95 ? 0.642 -7.672 2.189 1.00 77.62 95 GLY A C 1
ATOM 742 O O . GLY A 1 95 ? 1.838 -7.489 2.415 1.00 77.62 95 GLY A O 1
ATOM 743 N N . ARG A 1 96 ? 0.234 -8.315 1.089 1.00 80.12 96 ARG A N 1
ATOM 744 C CA . ARG A 1 96 ? 1.160 -8.870 0.084 1.00 80.12 96 ARG A CA 1
ATOM 745 C C . ARG A 1 96 ? 1.101 -8.131 -1.235 1.00 80.12 96 ARG A C 1
ATOM 747 O O . ARG A 1 96 ? 2.138 -7.711 -1.724 1.00 80.12 96 ARG A O 1
ATOM 754 N N . LEU A 1 97 ? -0.078 -7.964 -1.822 1.00 76.56 97 LEU A N 1
ATOM 755 C CA . LEU A 1 97 ? -0.172 -7.320 -3.135 1.00 76.56 97 LEU A CA 1
ATOM 756 C C . LEU A 1 97 ? 0.005 -5.802 -3.026 1.00 76.56 97 LEU A C 1
ATOM 758 O O . LEU A 1 97 ? 0.784 -5.225 -3.779 1.00 76.56 97 LEU A O 1
ATOM 762 N N . GLY A 1 98 ? -0.647 -5.182 -2.040 1.00 66.88 98 GLY A N 1
ATOM 763 C CA . GLY A 1 98 ? -0.586 -3.739 -1.825 1.00 66.88 98 GLY A CA 1
ATOM 764 C C . GLY A 1 98 ? 0.723 -3.269 -1.189 1.00 66.88 98 GLY A C 1
ATOM 765 O O . GLY A 1 98 ? 1.344 -2.328 -1.680 1.00 66.88 98 GLY A O 1
ATOM 766 N N . MET A 1 99 ? 1.153 -3.887 -0.079 1.00 69.25 99 MET A N 1
ATOM 767 C CA . MET A 1 99 ? 2.267 -3.363 0.726 1.00 69.25 99 MET A CA 1
ATOM 768 C C . MET A 1 99 ? 3.122 -4.461 1.390 1.00 69.25 99 MET A C 1
ATOM 770 O O . MET A 1 99 ? 3.095 -4.629 2.609 1.00 69.25 99 MET A O 1
ATOM 774 N N . ASN A 1 100 ? 3.964 -5.145 0.603 1.00 62.84 100 ASN A N 1
ATOM 775 C CA . ASN A 1 100 ? 4.822 -6.276 1.020 1.00 62.84 100 ASN A CA 1
ATOM 776 C C . ASN A 1 100 ? 5.692 -6.088 2.291 1.00 62.84 100 ASN A C 1
ATOM 778 O O . ASN A 1 100 ? 6.201 -7.077 2.816 1.00 62.84 100 ASN A O 1
ATOM 782 N N . SER A 1 101 ? 5.885 -4.866 2.802 1.00 54.22 101 SER A N 1
ATOM 783 C CA . SER A 1 101 ? 6.727 -4.586 3.984 1.00 54.22 101 SER A CA 1
ATOM 784 C C . SER A 1 101 ? 6.013 -3.865 5.131 1.00 54.22 101 SER A C 1
ATOM 786 O O . SER A 1 101 ? 6.559 -3.794 6.229 1.00 54.22 101 SER A O 1
ATOM 788 N N . TRP A 1 102 ? 4.814 -3.317 4.912 1.00 62.75 102 TRP A N 1
ATOM 789 C CA . TRP A 1 102 ? 4.165 -2.409 5.875 1.00 62.75 102 TRP A CA 1
ATOM 790 C C . TRP A 1 102 ? 3.047 -3.066 6.687 1.00 62.75 102 TRP A C 1
ATOM 792 O O . TRP A 1 102 ? 2.433 -2.398 7.517 1.00 62.75 102 TRP A O 1
ATOM 802 N N . VAL A 1 103 ? 2.818 -4.370 6.495 1.00 66.50 103 VAL A N 1
ATOM 803 C CA . VAL A 1 103 ? 1.708 -5.131 7.098 1.00 66.50 103 VAL A CA 1
ATOM 804 C C . VAL A 1 103 ? 1.554 -4.856 8.589 1.00 66.50 103 VAL A C 1
ATOM 806 O O . VAL A 1 103 ? 0.460 -4.541 9.035 1.00 66.50 103 VAL A O 1
ATOM 809 N N . ILE A 1 104 ? 2.654 -4.879 9.348 1.00 66.31 104 ILE A N 1
ATOM 810 C CA . ILE A 1 104 ? 2.639 -4.711 10.810 1.00 66.31 104 ILE A CA 1
ATOM 811 C C . ILE A 1 104 ? 2.066 -3.349 11.226 1.00 66.31 104 ILE A C 1
ATOM 813 O O . ILE A 1 104 ? 1.325 -3.266 12.200 1.00 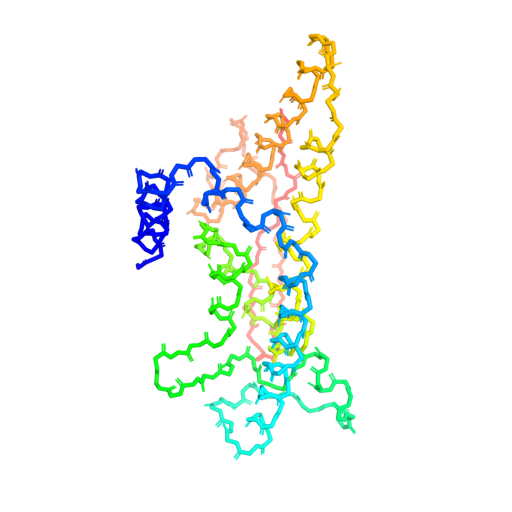66.31 104 ILE A O 1
ATOM 817 N N . LEU A 1 105 ? 2.380 -2.282 10.485 1.00 69.00 105 LEU A N 1
ATOM 818 C CA . LEU A 1 105 ? 1.837 -0.945 10.752 1.00 69.00 105 LEU A CA 1
ATOM 819 C C . LEU A 1 105 ? 0.384 -0.815 10.280 1.00 69.00 105 LEU A C 1
ATOM 821 O O . LEU A 1 105 ? -0.344 0.045 10.771 1.00 69.00 105 LEU A O 1
ATOM 825 N N . TYR A 1 106 ? -0.024 -1.663 9.338 1.00 75.19 106 TYR A N 1
ATOM 826 C CA . TYR A 1 106 ? -1.333 -1.612 8.706 1.00 75.19 106 TYR A CA 1
ATOM 827 C C . TYR A 1 106 ? -2.412 -2.399 9.456 1.00 75.19 106 TYR A C 1
ATOM 829 O O . TYR A 1 106 ? -3.589 -2.128 9.274 1.00 75.19 106 TYR A O 1
ATOM 837 N N . LEU A 1 107 ? -2.054 -3.340 10.336 1.00 78.81 107 LEU A N 1
ATOM 838 C CA . LEU A 1 107 ? -3.043 -4.153 11.067 1.00 78.81 107 LEU A CA 1
ATOM 839 C C . LEU A 1 107 ? -4.048 -3.317 11.879 1.00 78.81 107 LEU A C 1
ATOM 841 O O . LEU A 1 107 ? -5.169 -3.759 12.108 1.00 78.81 107 LEU A O 1
ATOM 845 N N . SER A 1 108 ? -3.652 -2.114 12.293 1.00 77.44 108 SER A N 1
ATOM 846 C CA . SER A 1 108 ? -4.479 -1.210 13.097 1.00 77.44 108 SER A CA 1
ATOM 847 C C . SER A 1 108 ? -5.229 -0.156 12.274 1.00 77.44 108 SER A C 1
ATOM 849 O O . SER A 1 108 ? -5.783 0.778 12.856 1.00 77.44 108 SER A O 1
ATOM 851 N N . THR A 1 109 ? -5.201 -0.228 10.941 1.00 85.00 109 THR A N 1
ATOM 852 C CA . THR A 1 109 ? -5.868 0.757 10.076 1.00 85.00 109 THR A CA 1
ATOM 853 C C . THR A 1 109 ? -7.353 0.453 9.914 1.00 85.00 109 THR A C 1
ATOM 855 O O . THR A 1 109 ? -7.825 -0.653 10.199 1.00 85.00 109 THR A O 1
ATOM 858 N N . ILE A 1 110 ? -8.099 1.466 9.464 1.00 86.94 110 ILE A N 1
ATOM 859 C CA . ILE A 1 110 ? -9.544 1.376 9.234 1.00 86.94 110 ILE A CA 1
ATOM 860 C C . ILE A 1 110 ? -9.884 0.294 8.209 1.00 86.94 110 ILE A C 1
ATOM 862 O O . ILE A 1 110 ? -10.759 -0.529 8.467 1.00 86.94 110 ILE A O 1
ATOM 866 N N . ASP A 1 111 ? -9.096 0.206 7.141 1.00 87.94 111 ASP A N 1
ATOM 867 C CA . ASP A 1 111 ? -9.243 -0.791 6.093 1.00 87.94 111 ASP A CA 1
ATOM 868 C C . ASP A 1 111 ? -9.293 -2.205 6.663 1.00 87.94 111 ASP A C 1
ATOM 870 O O . ASP A 1 111 ? -10.157 -2.983 6.291 1.00 87.94 111 ASP A O 1
ATOM 874 N N . ILE A 1 112 ? -8.392 -2.550 7.591 1.00 86.81 112 ILE A N 1
ATOM 875 C CA . ILE A 1 112 ? -8.323 -3.890 8.187 1.00 86.81 112 ILE A CA 1
ATOM 876 C C . ILE A 1 112 ? -9.432 -4.115 9.208 1.00 86.81 112 ILE A C 1
ATOM 878 O O . ILE A 1 112 ? -10.023 -5.196 9.244 1.00 86.81 112 ILE A O 1
ATOM 882 N N . THR A 1 113 ? -9.713 -3.110 10.028 1.00 86.75 113 THR A N 1
ATOM 883 C CA . THR A 1 113 ? -10.547 -3.270 11.224 1.00 86.75 113 THR A CA 1
ATOM 884 C C . THR A 1 113 ? -12.037 -3.041 10.977 1.00 86.75 113 THR A C 1
ATOM 886 O O . THR A 1 113 ? -12.844 -3.626 11.690 1.00 86.75 113 THR A O 1
ATOM 889 N N . HIS A 1 114 ? -12.410 -2.240 9.975 1.00 87.00 114 HIS A N 1
ATOM 890 C CA . HIS A 1 114 ? -13.793 -1.789 9.772 1.00 87.00 114 HIS A CA 1
ATOM 891 C C . HIS A 1 114 ? -14.307 -1.998 8.341 1.00 87.00 114 HIS A C 1
ATOM 893 O O . HIS A 1 114 ? -15.484 -2.320 8.162 1.00 87.00 114 HIS A O 1
ATOM 899 N N . ASP A 1 115 ? -13.459 -1.842 7.320 1.00 90.56 115 ASP A N 1
ATOM 900 C CA . ASP A 1 115 ? -13.934 -1.909 5.933 1.00 90.56 115 ASP A CA 1
ATOM 901 C C . ASP A 1 115 ? -14.094 -3.348 5.458 1.00 90.56 115 ASP A C 1
ATOM 903 O O . ASP A 1 115 ? -13.224 -4.187 5.673 1.00 90.56 115 ASP A O 1
ATOM 907 N N . HIS A 1 116 ? -15.201 -3.653 4.788 1.00 91.94 116 HIS A N 1
ATOM 908 C CA . HIS A 1 116 ? -15.433 -4.992 4.257 1.00 91.94 116 HIS A CA 1
ATOM 909 C C . HIS A 1 116 ? -14.586 -5.237 3.002 1.00 91.94 116 HIS A C 1
ATOM 911 O O . HIS A 1 116 ? -14.161 -4.309 2.310 1.00 91.94 116 HIS A O 1
ATOM 917 N N . PHE A 1 117 ? -14.289 -6.506 2.715 1.00 93.31 117 PHE A N 1
ATOM 918 C CA . PHE A 1 117 ? -13.499 -6.844 1.536 1.00 93.31 117 PHE A CA 1
ATOM 919 C C . PHE A 1 117 ? -14.403 -6.965 0.306 1.00 93.31 117 PHE A C 1
ATOM 921 O O . PHE A 1 117 ? -15.109 -7.958 0.127 1.00 93.31 117 PHE A O 1
ATOM 928 N N . GLY A 1 118 ? -14.365 -5.937 -0.541 1.00 93.06 118 GLY A N 1
ATOM 929 C CA . GLY A 1 118 ? -15.040 -5.883 -1.838 1.00 93.06 118 GLY A CA 1
ATOM 930 C C . GLY A 1 118 ? -14.121 -5.388 -2.950 1.00 93.06 118 GLY A C 1
ATOM 931 O O . GLY A 1 118 ? -12.895 -5.352 -2.799 1.00 93.06 118 GLY A O 1
ATOM 932 N N . PHE A 1 119 ? -14.713 -4.974 -4.069 1.00 95.19 119 PHE A N 1
ATOM 933 C CA . PHE A 1 119 ? -13.969 -4.477 -5.224 1.00 95.19 119 PHE A CA 1
ATOM 934 C C . PHE A 1 119 ? -13.044 -3.312 -4.880 1.00 95.19 119 PHE A C 1
ATOM 936 O O . PHE A 1 119 ? -11.889 -3.350 -5.286 1.00 95.19 119 PHE A O 1
ATOM 943 N N . TYR A 1 120 ? -13.483 -2.316 -4.103 1.00 94.12 120 TYR A N 1
ATOM 944 C CA . TYR A 1 120 ? -12.634 -1.155 -3.804 1.00 94.12 120 TYR A CA 1
ATOM 945 C C . TYR A 1 120 ? -11.312 -1.543 -3.137 1.00 94.12 120 TYR A C 1
ATOM 947 O O . TYR A 1 120 ? -10.249 -1.074 -3.544 1.00 94.12 120 TYR A O 1
ATOM 955 N N . LEU A 1 121 ? -11.368 -2.448 -2.161 1.00 92.19 121 LEU A N 1
ATOM 956 C CA . LEU A 1 121 ? -10.197 -2.877 -1.405 1.00 92.19 121 LEU A CA 1
ATOM 957 C C . LEU A 1 121 ? -9.350 -3.888 -2.196 1.00 92.19 121 LEU A C 1
ATOM 959 O O . LEU A 1 121 ? -8.121 -3.775 -2.252 1.00 92.19 121 LEU A O 1
ATOM 963 N N . GLY A 1 122 ? -9.996 -4.854 -2.858 1.00 91.81 122 GLY A N 1
ATOM 964 C CA . GLY A 1 122 ? 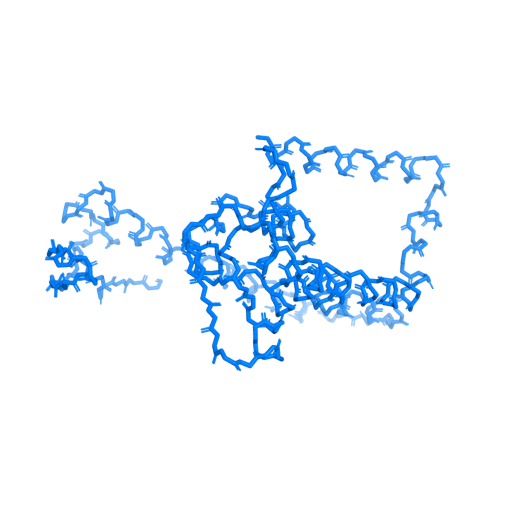-9.323 -5.869 -3.673 1.00 91.81 122 GLY A CA 1
ATOM 965 C C . GLY A 1 122 ? -8.656 -5.290 -4.924 1.00 91.81 122 GLY A C 1
ATOM 966 O O . GLY A 1 122 ? -7.472 -5.524 -5.160 1.00 91.81 122 GLY A O 1
ATOM 967 N N . TRP A 1 123 ? -9.378 -4.481 -5.700 1.00 94.44 123 TRP A N 1
ATOM 968 C CA . TRP A 1 123 ? -8.844 -3.808 -6.887 1.00 94.44 123 TRP A CA 1
ATOM 969 C C . TRP A 1 123 ? -7.858 -2.700 -6.518 1.00 94.44 123 TRP A C 1
ATOM 971 O O . TRP A 1 123 ? -6.805 -2.582 -7.144 1.00 94.44 123 TRP A O 1
ATOM 981 N N . GLY A 1 124 ? -8.146 -1.921 -5.469 1.00 92.75 124 GLY A N 1
ATOM 982 C CA . GLY A 1 124 ? -7.248 -0.866 -5.002 1.00 92.75 124 GLY A CA 1
ATOM 983 C C . GLY A 1 124 ? -5.858 -1.405 -4.649 1.00 92.75 124 GLY A C 1
ATOM 984 O O . GLY A 1 124 ? -4.838 -0.857 -5.064 1.00 92.75 124 GLY A O 1
ATOM 985 N N . SER A 1 125 ? -5.809 -2.540 -3.953 1.00 90.44 125 SER A N 1
ATOM 986 C CA . SER A 1 125 ? -4.546 -3.184 -3.579 1.00 90.44 125 SER A CA 1
ATOM 987 C C . SER A 1 125 ? -3.842 -3.901 -4.735 1.00 90.44 125 SER A C 1
ATOM 989 O O . SER A 1 125 ? -2.617 -3.830 -4.822 1.00 90.44 125 SER A O 1
ATOM 991 N N . ALA A 1 126 ? -4.578 -4.569 -5.628 1.00 89.88 126 ALA A N 1
ATOM 992 C CA . ALA A 1 126 ? -3.989 -5.353 -6.718 1.00 89.88 126 ALA A CA 1
ATOM 993 C C . ALA A 1 126 ? -3.652 -4.536 -7.980 1.00 89.88 126 ALA A C 1
ATOM 995 O O . ALA A 1 126 ? -2.778 -4.937 -8.747 1.00 89.88 126 ALA A O 1
ATOM 996 N N . VAL A 1 127 ? -4.344 -3.415 -8.214 1.00 92.00 127 VAL A N 1
ATOM 997 C CA . VAL A 1 127 ? -4.277 -2.647 -9.470 1.00 92.00 127 VAL A CA 1
ATOM 998 C C . VAL A 1 127 ? -3.955 -1.180 -9.225 1.00 92.00 127 VAL A C 1
ATOM 1000 O O . VAL A 1 127 ? -3.060 -0.632 -9.852 1.00 92.00 127 VAL A O 1
ATOM 1003 N N . TRP A 1 128 ? -4.649 -0.497 -8.320 1.00 91.38 128 TRP A N 1
ATOM 1004 C CA . TRP A 1 128 ? -4.392 0.936 -8.160 1.00 91.38 128 TRP A CA 1
ATOM 1005 C C . TRP A 1 128 ? -2.989 1.202 -7.607 1.00 91.38 128 TRP A C 1
ATOM 1007 O O . TRP A 1 128 ? -2.194 1.904 -8.233 1.00 91.38 128 TRP A O 1
ATOM 1017 N N . LEU A 1 129 ? -2.656 0.598 -6.464 1.00 90.19 129 LEU A N 1
ATOM 1018 C CA . LEU A 1 129 ? -1.382 0.829 -5.786 1.00 90.19 129 LEU A CA 1
ATOM 1019 C C . LEU A 1 129 ? -0.160 0.499 -6.663 1.00 90.19 129 LEU A C 1
ATOM 1021 O O . LEU A 1 129 ? 0.631 1.410 -6.912 1.00 90.19 129 LEU A O 1
ATOM 1025 N N . PRO A 1 130 ? 0.025 -0.737 -7.172 1.00 88.56 130 PRO A N 1
ATOM 1026 C CA . PRO A 1 130 ? 1.269 -1.084 -7.854 1.00 88.56 130 PRO A CA 1
ATOM 1027 C C . PRO A 1 130 ? 1.462 -0.361 -9.190 1.00 88.56 130 PRO A C 1
ATOM 1029 O O . PRO A 1 130 ? 2.603 -0.150 -9.598 1.00 88.56 130 PRO A O 1
ATOM 1032 N N . PHE A 1 131 ? 0.386 0.048 -9.866 1.00 90.25 131 PHE A N 1
ATOM 1033 C CA . PHE A 1 131 ? 0.478 0.670 -11.188 1.00 90.25 131 PHE A CA 1
ATOM 1034 C C . PHE A 1 131 ? 0.535 2.201 -11.119 1.00 90.25 131 PHE A C 1
ATOM 1036 O O . PHE A 1 131 ? 1.301 2.812 -11.861 1.00 90.25 131 PHE A O 1
ATOM 1043 N N . VAL A 1 132 ? -0.196 2.839 -10.199 1.00 91.62 132 VAL A N 1
ATOM 1044 C CA . VAL A 1 132 ? -0.136 4.303 -10.036 1.00 91.62 132 VAL A CA 1
ATOM 1045 C C . VAL A 1 132 ? 1.136 4.728 -9.301 1.00 91.62 132 VAL A C 1
ATOM 1047 O O . VAL A 1 132 ? 1.762 5.714 -9.686 1.00 91.62 132 VAL A O 1
ATOM 1050 N N . TYR A 1 133 ? 1.569 3.988 -8.272 1.00 89.81 133 TYR A N 1
ATOM 1051 C CA . TYR A 1 133 ? 2.721 4.398 -7.450 1.00 89.81 133 TYR A CA 1
ATOM 1052 C C . TYR A 1 133 ? 4.066 4.157 -8.149 1.00 89.81 133 TYR A C 1
ATOM 1054 O O . TYR A 1 133 ? 5.088 4.680 -7.713 1.00 89.81 133 TYR A O 1
ATOM 1062 N N . THR A 1 134 ? 4.079 3.363 -9.223 1.00 90.00 134 THR A N 1
ATOM 1063 C CA . THR A 1 134 ? 5.270 3.135 -10.055 1.00 90.00 134 THR A CA 1
ATOM 1064 C C . THR A 1 134 ? 5.301 4.021 -11.300 1.00 90.00 134 THR A C 1
ATOM 1066 O O . THR A 1 134 ? 6.308 4.043 -12.011 1.00 90.00 134 THR A O 1
ATOM 1069 N N . MET A 1 135 ? 4.249 4.808 -11.551 1.00 89.69 135 MET A N 1
ATOM 1070 C CA . MET A 1 135 ? 4.123 5.645 -12.747 1.00 89.69 135 MET A CA 1
ATOM 1071 C C . MET A 1 135 ? 5.269 6.661 -12.872 1.00 89.69 135 MET A C 1
ATOM 1073 O O . MET A 1 135 ? 5.780 6.888 -13.967 1.00 89.69 135 MET A O 1
ATOM 1077 N N . GLN A 1 136 ? 5.737 7.234 -11.759 1.00 91.44 136 GLN A N 1
ATOM 1078 C CA . GLN A 1 136 ? 6.872 8.165 -11.741 1.00 91.44 136 GLN A CA 1
ATOM 1079 C C . GLN A 1 136 ? 8.165 7.468 -12.184 1.00 91.44 136 GLN A C 1
ATOM 1081 O O . GLN A 1 136 ? 8.932 8.020 -12.971 1.00 91.44 136 GLN A O 1
ATOM 1086 N N . THR A 1 137 ? 8.395 6.237 -11.718 1.00 88.69 137 THR A N 1
ATOM 1087 C CA . THR A 1 137 ? 9.554 5.427 -12.117 1.00 88.69 137 THR A CA 1
ATOM 1088 C C . THR A 1 137 ? 9.505 5.092 -13.604 1.00 88.69 137 THR A C 1
ATOM 1090 O O . THR A 1 137 ? 10.521 5.184 -14.285 1.00 88.69 137 THR A O 1
ATOM 1093 N N . GLN A 1 138 ? 8.328 4.763 -14.134 1.00 87.75 138 GLN A N 1
ATOM 1094 C CA . GLN A 1 138 ? 8.152 4.474 -15.560 1.00 87.75 138 GLN A CA 1
ATOM 1095 C C . GLN A 1 138 ? 8.344 5.696 -16.447 1.00 87.75 138 GLN A C 1
ATOM 1097 O O . GLN A 1 138 ? 8.966 5.612 -17.509 1.00 87.75 138 GLN A O 1
ATOM 1102 N N . TYR A 1 139 ? 7.839 6.843 -15.998 1.00 90.44 139 TYR A N 1
ATOM 1103 C CA . TYR A 1 139 ? 8.064 8.104 -16.680 1.00 90.44 139 TYR A CA 1
ATOM 1104 C C . TYR A 1 139 ? 9.566 8.391 -16.794 1.00 90.44 139 TYR A C 1
ATOM 1106 O O . TYR A 1 139 ? 10.057 8.642 -17.889 1.00 90.44 139 TYR A O 1
ATOM 1114 N N . LEU A 1 140 ? 10.315 8.254 -15.695 1.00 91.12 140 LEU A N 1
ATOM 1115 C CA . LEU A 1 140 ? 11.768 8.459 -15.685 1.00 91.12 140 LEU A CA 1
ATOM 1116 C C . LEU A 1 140 ? 12.548 7.389 -16.466 1.00 91.12 140 LEU A C 1
ATOM 1118 O O . LEU A 1 140 ? 13.628 7.675 -16.975 1.00 91.12 140 LEU A O 1
ATOM 1122 N N . ALA A 1 141 ? 12.016 6.170 -16.582 1.00 87.00 141 ALA A N 1
ATOM 1123 C CA . ALA A 1 141 ? 12.627 5.116 -17.392 1.00 87.00 141 ALA A CA 1
ATOM 1124 C C . ALA A 1 141 ? 12.539 5.408 -18.901 1.00 87.00 141 ALA A C 1
ATOM 1126 O O . ALA A 1 141 ? 13.441 5.047 -19.651 1.00 87.00 141 ALA A O 1
ATOM 1127 N N . SER A 1 142 ? 11.467 6.072 -19.341 1.00 86.81 142 SER A N 1
ATOM 1128 C CA . SER A 1 142 ? 11.245 6.449 -20.747 1.00 86.81 142 SER A CA 1
ATOM 1129 C C . SER A 1 142 ? 11.757 7.852 -21.090 1.00 86.81 142 SER A C 1
ATOM 1131 O O . SER A 1 142 ? 12.094 8.121 -22.241 1.00 86.81 142 SER A O 1
ATOM 1133 N N . HIS A 1 143 ? 11.859 8.737 -20.097 1.00 90.19 143 HIS A N 1
ATOM 1134 C CA . HIS A 1 143 ? 12.305 10.116 -20.253 1.00 90.19 143 HIS A CA 1
ATOM 1135 C C . HIS A 1 143 ? 13.532 10.353 -19.376 1.00 90.19 143 HIS A C 1
ATOM 1137 O O . HIS A 1 143 ? 13.429 10.477 -18.155 1.00 90.19 143 HIS A O 1
ATOM 1143 N N . CYS A 1 144 ? 14.706 10.460 -20.003 1.00 86.56 144 CYS A N 1
ATOM 1144 C CA . CYS A 1 144 ? 15.941 10.780 -19.294 1.00 86.56 144 CYS A CA 1
ATOM 1145 C C . CYS A 1 144 ? 15.922 12.252 -18.851 1.00 86.56 144 CYS A C 1
ATOM 1147 O O . CYS A 1 144 ? 16.352 13.150 -19.575 1.00 86.56 144 CYS A O 1
ATOM 1149 N N . VAL A 1 145 ? 15.383 12.504 -17.659 1.00 88.50 145 VAL A N 1
ATOM 1150 C CA . VAL A 1 145 ? 15.366 13.832 -17.042 1.00 88.50 145 VAL A CA 1
ATOM 1151 C C . VAL A 1 145 ? 16.602 13.979 -16.161 1.00 88.50 145 VAL A C 1
ATOM 1153 O O . VAL A 1 145 ? 16.720 13.338 -15.118 1.00 88.50 145 VAL A O 1
ATOM 1156 N N . GLN A 1 146 ? 17.525 14.849 -16.561 1.00 90.00 146 GLN A N 1
ATOM 1157 C CA . GLN A 1 146 ? 18.669 15.217 -15.731 1.00 90.00 146 GLN A CA 1
ATOM 1158 C C . GLN A 1 146 ? 18.265 16.343 -14.776 1.00 90.00 146 GLN A C 1
ATOM 1160 O O . GLN A 1 146 ? 18.009 17.473 -15.188 1.00 90.00 146 GLN A O 1
ATOM 1165 N N . LEU A 1 147 ? 18.187 16.030 -13.483 1.00 88.69 147 LEU A N 1
ATOM 1166 C CA . LEU A 1 147 ? 17.867 17.012 -12.451 1.00 88.69 147 LEU A CA 1
ATOM 1167 C C . LEU A 1 147 ? 19.102 17.848 -12.101 1.00 88.69 147 LEU A C 1
ATOM 1169 O O . LEU A 1 147 ? 20.190 17.320 -11.882 1.00 88.69 147 LEU A O 1
ATOM 1173 N N . SER A 1 148 ? 18.915 19.163 -11.972 1.00 95.75 148 SER A N 1
ATOM 1174 C CA . SER A 1 148 ? 19.919 20.035 -11.356 1.00 95.75 148 SER A CA 1
ATOM 1175 C C . SER A 1 148 ? 20.213 19.567 -9.921 1.00 95.75 148 SER A C 1
ATOM 1177 O O . SER A 1 148 ? 19.269 19.203 -9.210 1.00 95.75 148 SER A O 1
ATOM 1179 N N . PRO A 1 149 ? 21.464 19.669 -9.430 1.00 96.00 149 PRO A N 1
ATOM 1180 C CA . PRO A 1 149 ? 21.791 19.354 -8.039 1.00 96.00 149 PRO A CA 1
ATOM 1181 C C . PRO A 1 149 ? 20.885 20.071 -7.031 1.00 96.00 149 PRO A C 1
ATOM 1183 O O . PRO A 1 149 ? 20.483 19.482 -6.033 1.00 96.00 149 PRO A O 1
ATOM 1186 N N . LYS A 1 150 ? 20.484 21.318 -7.318 1.00 96.25 150 LYS A N 1
ATOM 1187 C CA . LYS A 1 150 ? 19.565 22.076 -6.455 1.00 96.25 150 LYS A CA 1
ATOM 1188 C C . LYS A 1 150 ? 18.214 21.370 -6.308 1.00 96.25 150 LYS A C 1
ATOM 1190 O O . LYS A 1 150 ? 17.757 21.173 -5.189 1.00 96.25 150 LYS A O 1
ATOM 1195 N N . ALA A 1 151 ? 17.616 20.944 -7.422 1.00 95.12 151 ALA A N 1
ATOM 1196 C CA . ALA A 1 151 ? 16.338 20.236 -7.419 1.00 95.12 151 ALA A CA 1
ATOM 1197 C C . ALA A 1 151 ? 16.432 18.898 -6.670 1.00 95.12 151 ALA A C 1
ATOM 1199 O O . ALA A 1 151 ? 15.545 18.576 -5.881 1.00 95.12 151 ALA A O 1
ATOM 1200 N N . LEU A 1 152 ? 17.534 18.159 -6.856 1.00 94.12 152 LEU A N 1
ATOM 1201 C CA . LEU A 1 152 ? 17.795 16.911 -6.137 1.00 94.12 152 LEU A CA 1
ATOM 1202 C C . LEU A 1 152 ? 17.808 17.127 -4.617 1.00 94.12 152 LEU A C 1
ATOM 1204 O O . LEU A 1 152 ? 17.086 16.437 -3.895 1.00 94.12 152 LEU A O 1
ATOM 1208 N N . TYR A 1 153 ? 18.592 18.095 -4.131 1.00 96.69 153 TYR A N 1
ATOM 1209 C CA . TYR A 1 153 ? 18.678 18.376 -2.696 1.00 96.69 153 TYR A CA 1
ATOM 1210 C C . TYR A 1 153 ? 17.346 18.855 -2.118 1.00 96.69 153 TYR A C 1
ATOM 1212 O O . TYR A 1 153 ? 16.996 18.447 -1.013 1.00 96.69 153 TYR A O 1
ATOM 1220 N N . THR A 1 154 ? 16.579 19.664 -2.855 1.00 96.94 154 THR A N 1
ATOM 1221 C CA . THR A 1 154 ? 15.249 20.099 -2.410 1.00 96.94 154 THR A CA 1
ATOM 1222 C C . THR A 1 154 ? 14.292 18.917 -2.263 1.00 96.94 154 THR A C 1
ATOM 1224 O O . THR A 1 154 ? 13.701 18.757 -1.199 1.00 96.94 154 THR A O 1
ATOM 1227 N N . ILE A 1 155 ? 14.181 18.051 -3.277 1.00 95.50 155 ILE A N 1
ATOM 1228 C CA . ILE A 1 155 ? 13.302 16.870 -3.229 1.00 95.50 155 ILE A CA 1
ATOM 1229 C C . ILE A 1 155 ? 13.699 15.950 -2.069 1.00 95.50 155 ILE A C 1
ATOM 1231 O O . ILE A 1 155 ? 12.840 15.510 -1.301 1.00 95.50 155 ILE A O 1
ATOM 1235 N N . LEU A 1 156 ? 15.000 15.696 -1.905 1.00 95.69 156 LEU A N 1
ATOM 1236 C CA . LEU A 1 156 ? 15.514 14.852 -0.829 1.00 95.69 156 LEU A CA 1
ATOM 1237 C C . LEU A 1 156 ? 15.211 15.448 0.555 1.00 95.69 156 LEU A C 1
ATOM 1239 O O . LEU A 1 156 ? 14.723 14.738 1.435 1.00 95.69 156 LEU A O 1
ATOM 1243 N N . ALA A 1 157 ? 15.449 16.748 0.744 1.00 96.81 157 ALA A N 1
ATOM 1244 C CA . ALA A 1 157 ? 15.174 17.440 2.001 1.00 96.81 157 ALA A CA 1
ATOM 1245 C C . ALA A 1 157 ? 13.676 17.439 2.342 1.00 96.81 157 ALA A C 1
ATOM 1247 O O . ALA A 1 157 ? 13.299 17.195 3.492 1.00 96.81 157 ALA A O 1
ATOM 1248 N N . THR A 1 158 ? 12.806 17.640 1.350 1.00 97.25 158 THR A N 1
ATOM 1249 C CA . THR A 1 158 ? 11.352 17.543 1.531 1.00 97.25 158 THR A CA 1
ATOM 1250 C C . THR A 1 158 ? 10.932 16.121 1.916 1.00 97.25 158 THR A C 1
ATOM 1252 O O . THR A 1 158 ? 10.156 15.951 2.854 1.00 97.25 158 THR A O 1
ATOM 1255 N N . GLY A 1 159 ? 11.480 15.089 1.266 1.00 95.19 159 GLY A N 1
ATOM 1256 C CA . GLY A 1 159 ? 11.171 13.692 1.589 1.00 95.19 159 GLY A CA 1
ATOM 1257 C C . GLY A 1 159 ? 11.605 13.289 3.002 1.00 95.19 159 GLY A C 1
ATOM 1258 O O . GLY A 1 159 ? 10.816 12.716 3.757 1.00 95.19 159 GLY A O 1
ATOM 1259 N N . ILE A 1 160 ? 12.837 13.635 3.391 1.00 96.44 160 ILE A N 1
ATOM 1260 C CA . ILE A 1 160 ? 13.378 13.329 4.724 1.00 96.44 160 ILE A CA 1
ATOM 1261 C C . ILE A 1 160 ? 12.610 14.082 5.813 1.00 96.44 160 ILE A C 1
ATOM 1263 O O . ILE A 1 160 ? 12.245 13.478 6.822 1.00 96.44 160 ILE A O 1
ATOM 1267 N N . SER A 1 161 ? 12.332 15.373 5.616 1.00 96.44 161 SER A N 1
ATOM 1268 C CA . SER A 1 161 ? 11.586 16.167 6.601 1.00 96.44 161 SER A CA 1
ATOM 1269 C C . SER A 1 161 ? 10.148 15.669 6.760 1.00 96.44 161 SER A C 1
ATOM 1271 O O . SER A 1 161 ? 9.698 15.477 7.889 1.00 96.44 161 SER A O 1
ATOM 1273 N N . GLY A 1 162 ? 9.456 15.352 5.660 1.00 95.19 162 GLY A N 1
ATOM 1274 C CA . GLY A 1 162 ? 8.121 14.753 5.701 1.00 95.19 162 GLY A CA 1
ATOM 1275 C C . GLY A 1 162 ? 8.098 13.416 6.446 1.00 95.19 162 GLY A C 1
ATOM 1276 O O . GLY A 1 162 ? 7.257 13.207 7.324 1.00 95.19 162 GLY A O 1
ATOM 1277 N N . TYR A 1 163 ? 9.061 12.532 6.165 1.00 93.00 163 TYR A N 1
ATOM 1278 C CA . TYR A 1 163 ? 9.189 11.261 6.879 1.00 93.00 163 TYR A CA 1
ATOM 1279 C C . TYR A 1 163 ? 9.479 11.464 8.370 1.00 93.00 163 TYR A C 1
ATOM 1281 O O . TYR A 1 163 ? 8.842 10.829 9.214 1.00 93.00 163 TYR A O 1
ATOM 1289 N N . TYR A 1 164 ? 10.404 12.365 8.706 1.00 93.69 164 TYR A N 1
ATOM 1290 C CA . TYR A 1 164 ? 10.745 12.679 10.090 1.00 93.69 164 TYR A CA 1
ATOM 1291 C C . TYR A 1 164 ? 9.528 13.190 10.865 1.00 93.69 164 TYR A C 1
ATOM 1293 O O . TYR A 1 164 ? 9.205 12.632 11.912 1.00 93.69 164 TYR A O 1
ATOM 1301 N N . LEU A 1 165 ? 8.797 14.168 10.321 1.00 93.69 165 LEU A N 1
ATOM 1302 C CA . LEU A 1 165 ? 7.587 14.716 10.941 1.00 93.69 165 LEU A CA 1
ATOM 1303 C C . LEU A 1 165 ? 6.509 13.644 11.131 1.00 93.69 165 LEU A C 1
ATOM 1305 O O . LEU A 1 165 ? 5.931 13.528 12.213 1.00 93.69 165 LEU A O 1
ATOM 1309 N N . PHE A 1 166 ? 6.280 12.808 10.115 1.00 91.25 166 PHE A N 1
ATOM 1310 C CA . PHE A 1 166 ? 5.328 11.702 10.207 1.00 91.25 166 PHE A CA 1
ATOM 1311 C C . PHE A 1 166 ? 5.706 10.712 11.319 1.00 91.25 166 PHE A C 1
ATOM 1313 O O . PHE A 1 166 ? 4.858 10.306 12.122 1.00 91.25 166 PHE A O 1
ATOM 1320 N N . ARG A 1 167 ? 6.982 10.316 11.399 1.00 90.25 167 ARG A N 1
ATOM 1321 C CA . ARG A 1 167 ? 7.466 9.390 12.434 1.00 90.25 167 ARG A CA 1
ATOM 1322 C C . ARG A 1 167 ? 7.429 10.019 13.817 1.00 90.25 167 ARG A C 1
ATOM 1324 O O . ARG A 1 167 ? 7.004 9.347 14.754 1.00 90.25 167 ARG A O 1
ATOM 1331 N N . LEU A 1 168 ? 7.814 11.284 13.938 1.00 90.69 168 LEU A N 1
ATOM 1332 C CA . LEU A 1 168 ? 7.798 12.031 15.188 1.00 90.69 168 LEU A CA 1
ATOM 1333 C C . LEU A 1 168 ? 6.373 12.145 15.745 1.00 90.69 168 LEU A C 1
ATOM 1335 O O . LEU A 1 168 ? 6.141 11.791 16.901 1.00 90.69 168 LEU A O 1
ATOM 1339 N N . ALA A 1 169 ? 5.406 12.548 14.918 1.00 89.81 169 ALA A N 1
ATOM 1340 C CA . ALA A 1 169 ? 4.007 12.663 15.325 1.00 89.81 169 ALA A CA 1
ATOM 1341 C C . ALA A 1 169 ? 3.428 11.313 15.786 1.00 89.81 169 ALA A C 1
ATOM 1343 O O . ALA A 1 169 ? 2.727 11.229 16.797 1.00 89.81 169 ALA A O 1
ATOM 1344 N N . ASN A 1 170 ? 3.739 10.223 15.076 1.00 89.00 170 ASN A N 1
ATOM 1345 C CA . ASN A 1 170 ? 3.305 8.886 15.485 1.00 89.00 170 ASN A CA 1
ATOM 1346 C C . ASN A 1 170 ? 4.013 8.399 16.753 1.00 89.00 170 ASN A C 1
ATOM 1348 O O . ASN A 1 170 ? 3.361 7.817 17.619 1.00 89.00 170 ASN A O 1
ATOM 1352 N N . HIS A 1 171 ? 5.305 8.685 16.905 1.00 87.62 171 HIS A N 1
ATOM 1353 C CA . HIS A 1 171 ? 6.062 8.354 18.109 1.00 87.62 171 HIS A CA 1
ATOM 1354 C C . HIS A 1 171 ? 5.522 9.088 19.345 1.00 87.62 171 HIS A C 1
ATOM 1356 O O . HIS A 1 171 ? 5.393 8.473 20.402 1.00 87.62 171 HIS A O 1
ATOM 1362 N N . GLN A 1 172 ? 5.145 10.366 19.226 1.00 88.25 172 GLN A N 1
ATOM 1363 C CA . GLN A 1 172 ? 4.525 11.131 20.318 1.00 88.25 172 GLN A CA 1
ATOM 1364 C C . GLN A 1 172 ? 3.184 10.524 20.750 1.00 88.25 172 GLN A C 1
ATOM 1366 O O . GLN A 1 172 ? 2.979 10.267 21.936 1.00 88.25 172 GLN A O 1
ATOM 1371 N N . LYS A 1 173 ? 2.300 10.218 19.787 1.00 86.75 173 LYS A N 1
ATOM 1372 C CA . LYS A 1 173 ? 1.018 9.540 20.057 1.00 86.75 173 LYS A CA 1
ATOM 1373 C C . LYS A 1 173 ? 1.227 8.179 20.724 1.00 86.75 173 LYS A C 1
ATOM 1375 O O . LYS A 1 173 ? 0.526 7.848 21.675 1.00 86.75 173 LYS A O 1
ATOM 1380 N N . TYR A 1 174 ? 2.187 7.396 20.234 1.00 86.56 174 TYR A N 1
ATOM 1381 C CA . TYR A 1 174 ? 2.514 6.090 20.800 1.00 86.56 174 TYR A CA 1
ATOM 1382 C C . TYR A 1 174 ? 3.070 6.199 22.227 1.00 86.56 174 TYR A C 1
ATOM 1384 O O . TYR A 1 174 ? 2.603 5.499 23.121 1.00 86.56 174 TYR A O 1
ATOM 1392 N N . SER A 1 175 ? 4.007 7.120 22.464 1.00 85.75 175 SER A N 1
ATOM 1393 C CA . SER A 1 175 ? 4.621 7.336 23.781 1.00 85.75 175 SER A CA 1
ATOM 1394 C C . SER A 1 175 ? 3.584 7.736 24.830 1.00 85.75 175 SER A C 1
ATOM 1396 O O . SER A 1 175 ? 3.610 7.203 25.937 1.00 85.75 175 SER A O 1
ATOM 1398 N N . LEU A 1 176 ? 2.629 8.601 24.465 1.00 86.75 176 LEU A N 1
ATOM 1399 C CA . LEU A 1 176 ? 1.516 8.968 25.340 1.00 86.75 176 LEU A CA 1
ATOM 1400 C C . LEU A 1 176 ? 0.646 7.753 25.691 1.00 86.75 176 LEU A C 1
ATOM 1402 O O . LEU A 1 176 ? 0.282 7.569 26.847 1.00 86.75 176 LEU A O 1
ATOM 1406 N N . ARG A 1 177 ? 0.332 6.900 24.709 1.00 84.31 177 ARG A N 1
ATOM 1407 C CA . ARG A 1 177 ? -0.472 5.688 24.941 1.00 84.31 177 ARG A CA 1
ATOM 1408 C C . ARG A 1 177 ? 0.240 4.667 25.828 1.00 84.31 177 ARG A C 1
ATOM 1410 O O . ARG A 1 177 ? -0.430 3.944 26.552 1.00 84.31 177 ARG A O 1
ATOM 1417 N N . GLN A 1 178 ? 1.571 4.602 25.773 1.00 85.19 178 GLN A N 1
ATOM 1418 C CA . GLN A 1 178 ? 2.353 3.643 26.555 1.00 85.19 178 GLN A CA 1
ATOM 1419 C C . GLN A 1 178 ? 2.662 4.136 27.975 1.00 85.19 178 GLN A C 1
ATOM 1421 O O . GLN A 1 178 ? 2.608 3.349 28.914 1.00 85.19 178 GLN A O 1
ATOM 1426 N N . LYS A 1 179 ? 3.028 5.414 28.131 1.00 82.88 179 LYS A N 1
ATOM 1427 C CA . LYS A 1 179 ? 3.508 5.989 29.402 1.00 82.88 179 LYS A CA 1
ATOM 1428 C C . LYS A 1 179 ? 2.475 6.869 30.112 1.00 82.88 179 LYS A C 1
ATOM 1430 O O . LYS A 1 179 ? 2.753 7.376 31.192 1.00 82.88 179 LYS A O 1
ATOM 1435 N N . GLY A 1 180 ? 1.301 7.072 29.516 1.00 78.81 180 GLY A N 1
ATOM 1436 C CA . GLY A 1 180 ? 0.247 7.905 30.088 1.00 78.81 180 GLY A CA 1
ATOM 1437 C C . GLY A 1 180 ? 0.680 9.361 30.283 1.00 78.81 180 GLY A C 1
ATOM 1438 O O . GLY A 1 180 ? 1.476 9.907 29.518 1.00 78.81 180 GLY A O 1
ATOM 1439 N N . GLU A 1 181 ? 0.144 9.997 31.323 1.00 72.62 181 GLU A N 1
ATOM 1440 C CA . GLU A 1 181 ? 0.332 11.428 31.613 1.00 72.62 181 GLU A CA 1
ATOM 1441 C C . GLU A 1 181 ? 1.766 11.780 32.054 1.00 72.62 181 GLU A C 1
ATOM 1443 O O . GLU A 1 181 ? 2.171 12.938 31.980 1.00 72.62 181 GLU A O 1
ATOM 1448 N N . GLU A 1 182 ? 2.570 10.782 32.432 1.00 74.88 182 GLU A N 1
ATOM 1449 C CA . GLU A 1 182 ? 3.981 10.947 32.812 1.00 74.88 182 GLU A CA 1
ATOM 1450 C C . GLU A 1 182 ? 4.918 11.086 31.596 1.00 74.88 182 GLU A C 1
ATOM 1452 O O . GLU A 1 182 ? 6.118 11.355 31.728 1.00 74.88 182 GLU A O 1
ATOM 1457 N N . CYS A 1 183 ? 4.390 10.910 30.382 1.00 78.56 183 CYS A N 1
ATOM 1458 C CA . CYS A 1 183 ? 5.164 11.000 29.153 1.00 78.56 183 CYS A CA 1
ATOM 1459 C C . CYS A 1 183 ? 5.614 12.437 28.857 1.00 78.56 183 CYS A C 1
ATOM 1461 O O . CYS A 1 183 ? 4.835 13.242 28.360 1.00 78.56 183 CYS A O 1
ATOM 1463 N N . ARG A 1 184 ? 6.903 12.748 29.021 1.00 80.69 184 ARG A N 1
ATOM 1464 C CA . ARG A 1 184 ? 7.451 14.040 28.572 1.00 80.69 184 ARG A CA 1
ATOM 1465 C C . ARG A 1 184 ? 7.538 14.110 27.049 1.00 80.69 184 ARG A C 1
ATOM 1467 O O . ARG A 1 184 ? 8.224 13.300 26.424 1.00 80.69 184 ARG A O 1
ATOM 1474 N N . ILE A 1 185 ? 6.891 15.110 26.457 1.00 81.19 185 ILE A N 1
ATOM 1475 C CA . ILE A 1 185 ? 6.943 15.402 25.021 1.00 81.19 185 ILE A CA 1
ATOM 1476 C C . ILE A 1 185 ? 7.720 16.707 24.861 1.00 81.19 185 ILE A C 1
ATOM 1478 O O . ILE A 1 185 ? 7.259 17.761 25.282 1.00 81.19 185 ILE A O 1
ATOM 1482 N N . TRP A 1 186 ? 8.923 16.627 24.281 1.00 79.75 186 TRP A N 1
ATOM 1483 C CA . TRP A 1 186 ? 9.846 17.768 24.160 1.00 79.75 186 TRP A CA 1
ATOM 1484 C C . TRP A 1 186 ? 10.232 18.419 25.504 1.00 79.75 186 TRP A C 1
ATOM 1486 O O . TRP A 1 186 ? 10.389 19.631 25.597 1.00 79.75 186 TRP A O 1
ATOM 1496 N N . GLY A 1 187 ? 10.383 17.609 26.557 1.00 80.38 187 GLY A N 1
ATOM 1497 C CA . GLY A 1 187 ? 10.768 18.061 27.903 1.00 80.38 187 GLY A CA 1
ATOM 1498 C C . GLY A 1 187 ? 9.603 18.561 28.765 1.00 80.38 187 GLY A C 1
ATOM 1499 O O . GLY A 1 187 ? 9.673 18.449 29.994 1.00 80.38 187 GLY A O 1
ATOM 1500 N N . ASP A 1 188 ? 8.518 18.998 28.125 1.00 82.62 188 ASP A N 1
ATOM 1501 C CA . ASP A 1 188 ? 7.295 19.478 28.764 1.00 82.62 188 ASP A CA 1
ATOM 1502 C C . ASP A 1 188 ? 6.309 18.326 29.042 1.00 82.62 188 ASP A C 1
ATOM 1504 O O . ASP A 1 188 ? 6.329 17.278 28.383 1.00 82.62 188 ASP A O 1
ATOM 1508 N N . LEU A 1 189 ? 5.436 18.517 30.038 1.00 83.56 189 LEU A N 1
ATOM 1509 C CA . LEU A 1 189 ? 4.304 17.617 30.275 1.00 83.56 189 LEU A CA 1
ATOM 1510 C C . LEU A 1 189 ? 3.289 17.741 29.125 1.00 83.56 189 LEU A C 1
ATOM 1512 O O . LEU A 1 189 ? 3.044 18.851 28.634 1.00 83.56 189 LEU A O 1
ATOM 1516 N N . PRO A 1 190 ? 2.691 16.623 28.682 1.00 84.62 190 PRO A N 1
ATOM 1517 C CA . PRO A 1 190 ? 1.814 16.615 27.528 1.00 84.62 190 PRO A CA 1
ATOM 1518 C C . PRO A 1 190 ? 0.494 17.293 27.897 1.00 84.62 190 PRO A C 1
ATOM 1520 O O . PRO A 1 190 ? -0.094 17.014 28.942 1.00 84.62 190 PRO A O 1
ATOM 1523 N N . ARG A 1 191 ? -0.006 18.173 27.027 1.00 84.69 191 ARG A N 1
ATOM 1524 C CA . ARG A 1 191 ? -1.350 18.732 27.194 1.00 84.69 191 ARG A CA 1
ATOM 1525 C C . ARG A 1 191 ? -2.352 17.797 26.532 1.00 84.69 191 ARG A C 1
ATOM 1527 O O . ARG A 1 191 ? -2.268 17.538 25.327 1.00 84.69 191 ARG A O 1
ATOM 1534 N N . ILE A 1 192 ? -3.279 17.285 27.336 1.00 87.31 192 ILE A N 1
ATOM 1535 C CA . ILE A 1 192 ? -4.258 16.281 26.921 1.00 87.31 192 ILE A CA 1
ATOM 1536 C C . ILE A 1 192 ? -5.686 16.733 27.213 1.00 87.31 192 ILE A C 1
ATOM 1538 O O . ILE A 1 192 ? -5.944 17.405 28.210 1.00 87.31 192 ILE A O 1
ATOM 1542 N N . ILE A 1 193 ? -6.613 16.343 26.345 1.00 88.12 193 ILE A N 1
ATOM 1543 C CA . ILE A 1 193 ? -8.055 16.432 26.589 1.00 88.12 193 ILE A CA 1
ATOM 1544 C C . ILE A 1 193 ? -8.543 15.011 26.852 1.00 88.12 193 ILE A C 1
ATOM 1546 O O . ILE A 1 193 ? -8.316 14.121 26.029 1.00 88.12 193 ILE A O 1
ATOM 1550 N N . L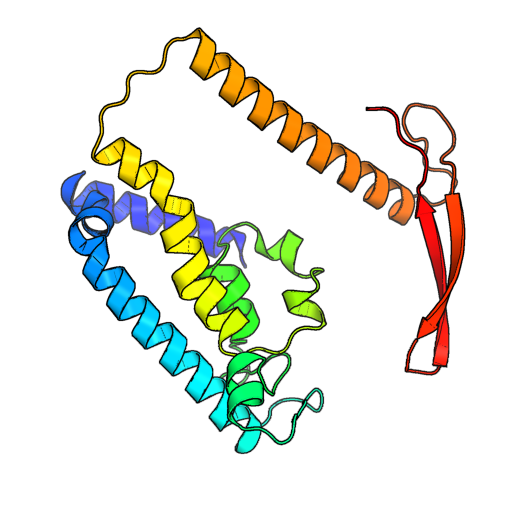YS A 1 194 ? -9.197 14.790 27.995 1.00 88.12 194 LYS A N 1
ATOM 1551 C CA . LYS A 1 194 ? -9.872 13.521 28.285 1.00 88.12 194 LYS A CA 1
ATOM 1552 C C . LYS A 1 194 ? -11.225 13.534 27.589 1.00 88.12 194 LYS A C 1
ATOM 1554 O O . LYS A 1 194 ? -12.034 14.423 27.841 1.00 88.12 194 LYS A O 1
ATOM 1559 N N . ALA A 1 195 ? -11.432 12.582 26.693 1.00 87.88 195 ALA A N 1
ATOM 1560 C CA . ALA A 1 195 ? -12.689 12.385 25.994 1.00 87.88 195 ALA A CA 1
ATOM 1561 C C . ALA A 1 195 ? -13.283 11.038 26.408 1.00 87.88 195 ALA A C 1
ATOM 1563 O O . ALA A 1 195 ? -12.580 10.027 26.434 1.00 87.88 195 ALA A O 1
ATOM 1564 N N . GLU A 1 196 ? -14.575 11.035 26.714 1.00 89.81 196 GLU A N 1
ATOM 1565 C CA . GLU A 1 196 ? -15.337 9.824 27.002 1.00 89.81 196 GLU A CA 1
ATOM 1566 C C . GLU A 1 196 ? -16.291 9.565 25.838 1.00 89.81 196 GLU A C 1
ATOM 1568 O O . GLU A 1 196 ? -16.951 10.484 25.347 1.00 89.81 196 GLU A O 1
ATOM 1573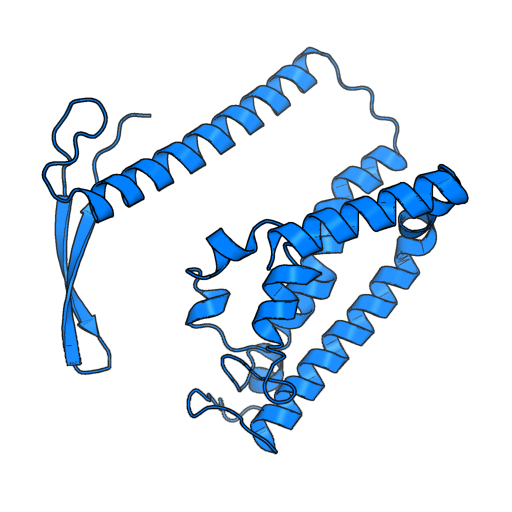 N N . PHE A 1 197 ? -16.358 8.322 25.375 1.00 87.75 197 PHE A N 1
ATOM 1574 C CA . PHE A 1 197 ? -17.310 7.910 24.350 1.00 87.75 197 PHE A CA 1
ATOM 1575 C C . PHE A 1 197 ? -17.906 6.549 24.698 1.00 87.75 197 PHE A C 1
ATOM 1577 O O . PHE A 1 197 ? -17.308 5.758 25.422 1.00 87.75 197 PHE A O 1
ATOM 1584 N N . THR A 1 198 ? -19.114 6.291 24.203 1.00 89.12 198 THR A N 1
ATOM 1585 C CA . THR A 1 198 ? -19.794 5.001 24.369 1.00 89.12 198 THR A CA 1
ATOM 1586 C C . THR A 1 198 ? -19.802 4.283 23.025 1.00 89.12 198 THR A C 1
ATOM 1588 O O . THR A 1 198 ? -20.158 4.892 22.014 1.00 89.12 198 THR A O 1
ATOM 1591 N N . THR A 1 199 ? -19.356 3.029 22.990 1.00 85.38 199 THR A N 1
ATOM 1592 C CA . THR A 1 199 ? -19.375 2.197 21.778 1.00 85.38 199 THR A CA 1
ATOM 1593 C C . THR A 1 199 ? -20.790 1.718 21.462 1.00 85.38 199 THR A C 1
ATOM 1595 O O . THR A 1 199 ? -21.700 1.827 22.284 1.00 85.38 199 THR A O 1
ATOM 1598 N N . ALA A 1 200 ? -20.993 1.181 20.254 1.00 79.62 200 ALA A N 1
ATOM 1599 C CA . ALA A 1 200 ? -22.276 0.598 19.852 1.00 79.62 200 ALA A CA 1
ATOM 1600 C C . ALA A 1 200 ? -22.719 -0.557 20.775 1.00 79.62 200 ALA A C 1
ATOM 1602 O O . ALA A 1 200 ? -23.914 -0.795 20.922 1.00 79.62 200 ALA A O 1
ATOM 1603 N N . ASP A 1 201 ? -21.762 -1.202 21.448 1.00 83.56 201 ASP A N 1
ATOM 1604 C CA . ASP A 1 201 ? -21.981 -2.276 22.421 1.00 83.56 201 ASP A CA 1
ATOM 1605 C C . ASP A 1 201 ? -22.402 -1.763 23.812 1.00 83.56 201 ASP A C 1
ATOM 1607 O O . ASP A 1 201 ? -22.665 -2.548 24.721 1.00 83.56 201 ASP A O 1
ATOM 1611 N N . GLY A 1 202 ? -22.481 -0.439 23.997 1.00 85.25 202 GLY A N 1
ATOM 1612 C CA . GLY A 1 202 ? -22.859 0.197 25.260 1.00 85.25 202 GLY A CA 1
ATOM 1613 C C . GLY A 1 202 ? -21.716 0.343 26.269 1.00 85.25 202 GLY A C 1
ATOM 1614 O O . GLY A 1 202 ? -21.942 0.864 27.363 1.00 85.25 202 GLY A O 1
ATOM 1615 N N . GLU A 1 203 ? -20.492 -0.064 25.923 1.00 87.75 203 GLU A N 1
ATOM 1616 C CA . GLU A 1 203 ? -19.326 0.102 26.791 1.00 87.75 203 GLU A CA 1
ATOM 1617 C C . GLU A 1 203 ? -18.802 1.543 26.761 1.00 87.75 203 GLU A C 1
ATOM 1619 O O . GLU A 1 203 ? -18.698 2.180 25.709 1.00 87.75 203 GLU A O 1
ATOM 1624 N N . ARG A 1 204 ? -18.466 2.081 27.939 1.00 87.88 204 ARG A N 1
ATOM 1625 C CA . ARG A 1 204 ? -17.861 3.412 28.070 1.00 87.88 204 ARG A CA 1
ATOM 1626 C C . ARG A 1 204 ? -16.346 3.310 27.987 1.00 87.88 204 ARG A C 1
ATOM 1628 O O . ARG A 1 204 ? -15.724 2.592 28.766 1.00 87.88 204 ARG A O 1
ATOM 1635 N N . HIS A 1 205 ? -15.756 4.094 27.095 1.00 86.94 205 HIS A N 1
ATOM 1636 C CA . HIS A 1 205 ? -14.317 4.167 26.899 1.00 86.94 205 HIS A CA 1
ATOM 1637 C C . HIS A 1 205 ? -13.809 5.583 27.137 1.00 86.94 205 HIS A C 1
ATOM 1639 O O . HIS A 1 205 ? -14.384 6.564 26.661 1.00 86.94 205 HIS A O 1
ATOM 1645 N N . ASN A 1 206 ? -12.666 5.662 27.813 1.00 86.38 206 ASN A N 1
ATOM 1646 C CA . ASN A 1 206 ? -11.955 6.907 28.060 1.00 86.38 206 ASN A CA 1
ATOM 1647 C C . ASN A 1 206 ? -10.713 6.951 27.170 1.00 86.38 206 ASN A C 1
ATOM 1649 O O . ASN A 1 206 ? -9.918 6.010 27.149 1.00 86.38 206 ASN A O 1
ATOM 1653 N N . THR A 1 207 ? -10.538 8.044 26.433 1.0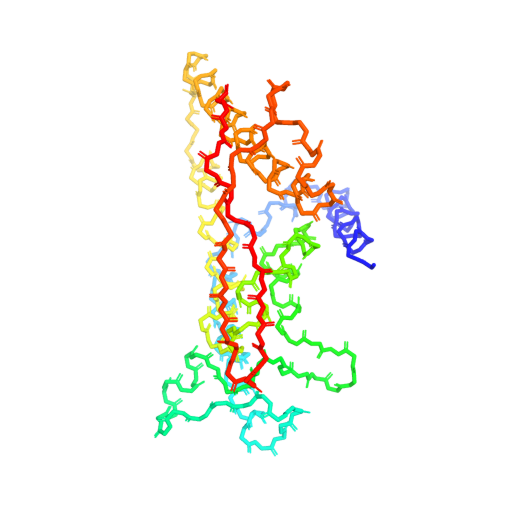0 85.62 207 THR A N 1
ATOM 1654 C CA . THR A 1 207 ? -9.383 8.265 25.559 1.00 85.62 207 THR A CA 1
ATOM 1655 C C . THR A 1 207 ? -8.741 9.620 25.829 1.00 85.62 207 THR A C 1
ATOM 1657 O O . THR A 1 207 ? -9.410 10.597 26.168 1.00 85.62 207 THR A O 1
ATOM 1660 N N . SER A 1 208 ? -7.423 9.680 25.659 1.00 85.69 208 SER A N 1
ATOM 1661 C CA . SER A 1 208 ? -6.640 10.905 25.810 1.00 85.69 208 SER A CA 1
ATOM 1662 C C . SER A 1 208 ? -6.277 11.458 24.437 1.00 85.69 208 SER A C 1
ATOM 1664 O O . SER A 1 208 ? -5.578 10.807 23.654 1.00 85.69 208 SER A O 1
ATOM 1666 N N . LEU A 1 209 ? -6.728 12.677 24.149 1.00 85.69 209 LEU A N 1
ATOM 1667 C CA . LEU A 1 209 ? -6.422 13.398 22.917 1.00 85.69 209 LEU A CA 1
ATOM 1668 C C . LEU A 1 209 ? -5.255 14.357 23.156 1.00 85.69 209 LEU A C 1
ATOM 1670 O O . LEU A 1 209 ? -5.352 15.284 23.958 1.00 85.69 209 LEU A O 1
ATOM 1674 N N . LEU A 1 210 ? -4.144 14.125 22.457 1.00 85.94 210 LEU A N 1
ATOM 1675 C CA . LEU A 1 210 ? -2.955 14.970 22.521 1.00 85.94 210 LEU A CA 1
ATOM 1676 C C . LEU A 1 210 ? -3.157 16.236 21.682 1.00 85.94 210 LEU A C 1
ATOM 1678 O O . LEU A 1 210 ? -3.404 16.129 20.482 1.00 85.94 210 LEU A O 1
ATOM 1682 N N . PHE A 1 211 ? -2.982 17.416 22.283 1.00 86.50 211 PHE A N 1
ATOM 1683 C CA . PHE A 1 211 ? -3.012 18.701 21.562 1.00 86.50 211 PHE A CA 1
ATOM 1684 C C . PHE A 1 211 ? -1.743 19.545 21.762 1.00 86.50 211 PHE A C 1
ATOM 1686 O O . PHE A 1 211 ? -1.705 20.726 21.426 1.00 86.50 211 PHE A O 1
ATOM 1693 N N . SER A 1 212 ? -0.681 18.941 22.298 1.00 82.06 212 SER A N 1
ATOM 1694 C CA . SER A 1 212 ? 0.646 19.549 22.410 1.00 82.06 212 SER A CA 1
ATOM 1695 C C . SER A 1 212 ? 1.664 18.847 21.518 1.00 82.06 212 SER A C 1
ATOM 1697 O O . SER A 1 212 ? 1.681 17.621 21.437 1.00 82.06 212 SER A O 1
ATOM 1699 N N . GLY A 1 213 ? 2.578 19.623 20.947 1.00 74.62 213 GLY A N 1
ATOM 1700 C CA . GLY A 1 213 ? 3.747 19.151 20.217 1.00 74.62 213 GLY A CA 1
ATOM 1701 C C . GLY A 1 213 ? 4.559 20.353 19.746 1.00 74.62 213 GLY A C 1
ATOM 1702 O O . GLY A 1 213 ? 3.987 21.400 19.448 1.00 74.62 213 GLY A O 1
ATOM 1703 N N . LYS A 1 214 ? 5.885 20.227 19.723 1.00 65.00 214 LYS A N 1
ATOM 1704 C CA . LYS A 1 214 ? 6.770 21.171 19.032 1.00 65.00 214 LYS A CA 1
ATOM 1705 C C . LYS A 1 214 ? 7.265 20.483 17.744 1.00 65.00 214 LYS A C 1
ATOM 1707 O O . LYS A 1 214 ? 7.451 19.260 17.784 1.00 65.00 214 LYS A O 1
ATOM 1712 N N . PRO A 1 215 ? 7.345 21.199 16.610 1.00 54.28 215 PRO A N 1
ATOM 1713 C CA . PRO A 1 215 ? 7.916 20.668 15.374 1.00 54.28 215 PRO A CA 1
ATOM 1714 C C . PRO A 1 215 ? 9.424 20.422 15.502 1.00 54.28 215 PRO A C 1
ATOM 1716 O O . PRO A 1 215 ? 10.083 21.179 16.249 1.00 54.28 215 PRO A O 1
#

Foldseek 3Di:
DLVVVVVVVVVVLVVLCVPVNPCSNCVCLVCVVVLLVVLVVVLLVVLVVQLVCLVPPADDPQFDDPVDSVVCQAQHGALWDADPDPGTLLLCLCCPQQPSPCSVVCCPDCSNPPTHDHSCSSSCSRRVRVNVVCVVVSVCVVDVDDDDPVRVVVVVVVVVVVVVVVVLVVVQVVQCVVVPQPRDAVNDGWDWDWDWDADPVRDIDIDTDTPDHDD

Radius of gyration: 22.25 Å; chains: 1; bounding box: 52×44×54 Å

Secondary structure (DSSP, 8-state):
-HHHHHHHHHHHHHHHHHHHHHHHHHHHHHTHHHHHHHHHHHHHHHHHHHHHHHHHS---S-B---S-HHHHHHH-SBSS-EETTTEEHHHHIIIIII-TTTHHHHTTSHHHHT---SHHHHHIIIIIHHHHTTHHHHHHHHS-----HHHHHHHHHHHHHHHHHHHHHHHHHHHHHHHGGG--BTTBPPPEEEEEEE-TTS-EEEEEEE-----